Protein AF-A0A8B2NUJ1-F1 (afdb_monomer_lite)

InterPro domains:
  IPR009936 Domain of unknown function DUF1468 [PF07331] (88-244)

Sequence (247 aa):
MDADGYVAHRGAGARRDAGAPPRGQLPCLPRRDRGARRGPVRRAGGRRGDGRAAHRDRPRARAAGQPLHPRPRERRMTRRTNTTDLVAGIVATLIGTGALAGALAMPRFTERGASPFTMPGLTPAIIGAIVTALGLLLMLRAWRGGTADSGAEPTITRWDASSARRMLFTVFVVVLYGVGLFGRLPFVPVTALFIFLFTVGSELLNEERRLSLPALVVRALILALAGAFLVRFVFTDIFLVHLPGAL

Organism: NCBI:txid2184697

Secondary structure (DSSP, 8-state):
-------------------PPPP--PPPPPP--------PPP---------------------S------------------HHHHHHHHHHHHHHHHHHHHHHTSPPGGGGT--GGG-TTHHHHHHHHHHHHHHHHHHHHHHTT----TT---TTS---HHHHHHHHHHHHHHHIIIIIITTTS-HHHHHHHHHHHHHHHHHHT-TT--S-HHHHHHHHHHHHHHHHHHHHHIIIIIS----TT--

pLDDT: mean 71.73, std 19.21, range [37.38, 97.31]

Radius of gyration: 35.55 Å; chains: 1; bounding box: 69×112×82 Å

Foldseek 3Di:
DDDDDDDDDDDDDDDDDDDDDDDDDDDDDDDDDDDDDDDDDDDDDDDDDDDDDDDDDDDDDDDDDPPPPPDPPPVPVPLQQPVVLLVQLVVLLVQLVVLLVVLVPQDDVVVVVDDPLQRPSPVSNVSSVVSNVSSVVSNVCSVVSPPPVVPPDPCPVVPDPLNVVLVVVLVVLVCCLVPVVPPPDFQLVSQLVSQLCNQLVSLVSDPPRPDDPVRSNVVSNVCSNVVSVVVCCCCCVRNVHDGPPPD

Structure (mmCIF, N/CA/C/O backbone):
data_AF-A0A8B2NUJ1-F1
#
_entry.id   AF-A0A8B2NUJ1-F1
#
loop_
_atom_site.group_PDB
_atom_site.id
_atom_site.type_symbol
_atom_site.label_atom_id
_atom_site.label_alt_id
_atom_site.label_comp_id
_atom_site.label_asym_id
_atom_site.label_entity_id
_atom_site.label_seq_id
_atom_site.pdbx_PDB_ins_code
_atom_site.Cartn_x
_atom_site.Cartn_y
_atom_site.Cartn_z
_atom_site.occupancy
_atom_site.B_iso_or_equiv
_atom_site.auth_seq_id
_atom_site.auth_comp_id
_atom_site.auth_asym_id
_atom_site.auth_atom_id
_atom_site.pdbx_PDB_model_num
ATOM 1 N N . MET A 1 1 ? 7.434 -53.970 -46.108 1.00 43.16 1 MET A N 1
ATOM 2 C CA . MET A 1 1 ? 8.737 -54.641 -45.966 1.00 43.16 1 MET A CA 1
ATOM 3 C C . MET A 1 1 ? 9.670 -53.948 -46.927 1.00 43.16 1 MET A C 1
ATOM 5 O O . MET A 1 1 ? 9.425 -54.042 -48.115 1.00 43.16 1 MET A O 1
ATOM 9 N N . ASP A 1 2 ? 10.563 -53.111 -46.413 1.00 43.34 2 ASP A N 1
ATOM 10 C CA . ASP A 1 2 ? 11.996 -53.226 -46.686 1.00 43.34 2 ASP A CA 1
ATOM 11 C C . ASP A 1 2 ? 12.744 -52.277 -45.749 1.00 43.34 2 ASP A C 1
ATOM 13 O O . ASP A 1 2 ? 12.393 -51.107 -45.583 1.00 43.34 2 ASP A O 1
ATOM 17 N N . ALA A 1 3 ? 13.686 -52.883 -45.040 1.00 44.44 3 ALA A N 1
ATOM 18 C CA . ALA A 1 3 ? 14.656 -52.283 -44.149 1.00 44.44 3 ALA A CA 1
ATOM 19 C C . ALA A 1 3 ? 16.005 -52.206 -44.886 1.00 44.44 3 ALA A C 1
ATOM 21 O O . ALA A 1 3 ? 16.142 -52.747 -45.978 1.00 44.44 3 ALA A O 1
ATOM 22 N N . ASP A 1 4 ? 16.983 -51.589 -44.224 1.00 47.47 4 ASP A N 1
ATOM 23 C CA . ASP A 1 4 ? 18.394 -51.460 -44.614 1.00 47.47 4 ASP A CA 1
ATOM 24 C C . ASP A 1 4 ? 18.648 -50.407 -45.705 1.00 47.47 4 ASP A C 1
ATOM 26 O O . ASP A 1 4 ? 18.078 -50.419 -46.784 1.00 47.47 4 ASP A O 1
ATOM 30 N N . GLY A 1 5 ? 19.481 -49.389 -45.524 1.00 41.09 5 GLY A N 1
ATOM 31 C CA . GLY A 1 5 ? 20.589 -49.196 -44.602 1.00 41.09 5 GLY A CA 1
ATOM 32 C C . GLY A 1 5 ? 21.721 -48.588 -45.428 1.00 41.09 5 GLY A C 1
ATOM 33 O O . GLY A 1 5 ? 22.058 -49.143 -46.464 1.00 41.09 5 GLY A O 1
ATOM 34 N N . TYR A 1 6 ? 22.311 -47.461 -45.019 1.00 48.75 6 TYR A N 1
ATOM 35 C CA . TYR A 1 6 ? 23.722 -47.208 -45.321 1.00 48.75 6 TYR A CA 1
ATOM 36 C C . TYR A 1 6 ? 24.332 -46.131 -44.427 1.00 48.75 6 TYR A C 1
ATOM 38 O O . TYR A 1 6 ? 23.732 -45.109 -44.100 1.00 48.75 6 TYR A O 1
ATOM 46 N N . VAL A 1 7 ? 25.553 -46.445 -44.024 1.00 46.19 7 VAL A N 1
ATOM 47 C CA . VAL A 1 7 ? 26.368 -45.857 -42.971 1.00 46.19 7 VAL A CA 1
ATOM 48 C C . VAL A 1 7 ? 27.228 -44.706 -43.504 1.00 46.19 7 VAL A C 1
ATOM 50 O O . VAL A 1 7 ? 27.572 -44.634 -44.680 1.00 46.19 7 VAL A O 1
ATOM 53 N N . ALA A 1 8 ? 27.580 -43.821 -42.573 1.00 49.97 8 ALA A N 1
ATOM 54 C CA . ALA A 1 8 ? 28.509 -42.705 -42.667 1.00 49.97 8 ALA A CA 1
ATOM 55 C C . ALA A 1 8 ? 29.871 -43.020 -43.314 1.00 49.97 8 ALA A C 1
ATOM 57 O O . ALA A 1 8 ? 30.455 -44.064 -43.047 1.00 49.97 8 ALA A O 1
ATOM 58 N N . HIS A 1 9 ? 30.465 -42.027 -43.993 1.00 46.66 9 HIS A N 1
ATOM 59 C CA . HIS A 1 9 ? 31.922 -41.909 -44.104 1.00 46.66 9 HIS A CA 1
ATOM 60 C C . HIS A 1 9 ? 32.420 -40.452 -44.127 1.00 46.66 9 HIS A C 1
ATOM 62 O O . HIS A 1 9 ? 31.835 -39.555 -44.725 1.00 46.66 9 HIS A O 1
ATOM 68 N N . ARG A 1 10 ? 33.541 -40.286 -43.415 1.00 48.16 10 ARG A N 1
ATOM 69 C CA . ARG A 1 10 ? 34.436 -39.131 -43.238 1.00 48.16 10 ARG A CA 1
ATOM 70 C C . ARG A 1 10 ? 34.961 -38.493 -44.533 1.00 48.16 10 ARG A C 1
ATOM 72 O O . ARG A 1 10 ? 35.277 -39.198 -45.482 1.00 48.16 10 ARG A O 1
ATOM 79 N N . GLY A 1 11 ? 35.326 -37.214 -44.412 1.00 38.78 11 GLY A N 1
ATOM 80 C CA . GLY A 1 11 ? 36.448 -36.563 -45.113 1.00 38.78 11 GLY A CA 1
ATOM 81 C C . GLY A 1 11 ? 36.451 -35.059 -44.803 1.00 38.78 11 GLY A C 1
ATOM 82 O O . GLY A 1 11 ? 35.567 -34.351 -45.254 1.00 38.78 11 GLY A O 1
ATOM 83 N N . ALA A 1 12 ? 37.212 -34.553 -43.826 1.00 43.97 12 ALA A N 1
ATOM 84 C CA . ALA A 1 12 ? 38.627 -34.166 -43.918 1.00 43.97 12 ALA A CA 1
ATOM 85 C C . ALA A 1 12 ? 38.918 -33.159 -45.053 1.00 43.97 12 ALA A C 1
ATOM 87 O O . ALA A 1 12 ? 38.989 -33.531 -46.217 1.00 43.97 12 ALA A O 1
ATOM 88 N N . GLY A 1 13 ? 39.147 -31.893 -44.688 1.00 40.38 13 GLY A N 1
ATOM 89 C CA . GLY A 1 13 ? 39.579 -30.840 -45.610 1.00 40.38 13 GLY A CA 1
ATOM 90 C C . GLY A 1 13 ? 39.949 -29.554 -44.874 1.00 40.38 13 GLY A C 1
ATOM 91 O O . GLY A 1 13 ? 39.104 -28.710 -44.608 1.00 40.38 13 GLY A O 1
ATOM 92 N N . ALA A 1 14 ? 41.224 -29.440 -44.513 1.00 46.97 14 ALA A N 1
ATOM 93 C CA . ALA A 1 14 ? 41.844 -28.277 -43.895 1.00 46.97 14 ALA A CA 1
ATOM 94 C C . ALA A 1 14 ? 42.020 -27.104 -44.880 1.00 46.97 14 ALA A C 1
ATOM 96 O O . ALA A 1 14 ? 42.368 -27.337 -46.034 1.00 46.97 14 ALA A O 1
ATOM 97 N N . ARG A 1 15 ? 41.883 -25.864 -44.385 1.00 50.12 15 ARG A N 1
ATOM 98 C CA . ARG A 1 15 ? 42.540 -24.608 -44.832 1.00 50.12 15 ARG A CA 1
ATOM 99 C C . ARG A 1 15 ? 42.225 -23.543 -43.766 1.00 50.12 15 ARG A C 1
ATOM 101 O O . ARG A 1 15 ? 41.063 -23.278 -43.500 1.00 50.12 15 ARG A O 1
ATOM 108 N N . ARG A 1 16 ? 43.175 -23.181 -42.890 1.00 50.66 16 ARG A N 1
ATOM 109 C CA . ARG A 1 16 ? 44.017 -21.967 -42.987 1.00 50.66 16 ARG A CA 1
ATOM 110 C C . ARG A 1 16 ? 43.289 -20.811 -43.679 1.00 50.66 16 ARG A C 1
ATOM 112 O O . ARG A 1 16 ? 43.069 -20.902 -44.874 1.00 50.66 16 ARG A O 1
ATOM 119 N N . ASP A 1 17 ? 42.947 -19.772 -42.916 1.00 47.22 17 ASP A N 1
ATOM 120 C CA . ASP A 1 17 ? 43.513 -18.437 -43.126 1.00 47.22 17 ASP A CA 1
ATOM 121 C C . ASP A 1 17 ? 43.262 -17.527 -41.917 1.00 47.22 17 ASP A C 1
ATOM 123 O O . ASP A 1 17 ? 42.171 -17.438 -41.357 1.00 47.22 17 ASP A O 1
ATOM 127 N N . ALA A 1 18 ? 44.347 -16.885 -41.495 1.00 44.84 18 ALA A N 1
ATOM 128 C CA . ALA A 1 18 ? 44.364 -15.792 -40.548 1.00 44.84 18 ALA A CA 1
ATOM 129 C C . ALA A 1 18 ? 43.888 -14.514 -41.254 1.00 44.84 18 ALA A C 1
ATOM 131 O O . ALA A 1 18 ? 44.380 -14.177 -42.328 1.00 44.84 18 ALA A O 1
ATOM 132 N N . GLY A 1 19 ? 42.975 -13.773 -40.629 1.00 37.38 19 GLY A N 1
ATOM 133 C CA . GLY A 1 19 ? 42.529 -12.464 -41.100 1.00 37.38 19 GLY A CA 1
ATOM 134 C C . GLY A 1 19 ? 41.939 -11.668 -39.941 1.00 37.38 19 GLY A C 1
ATOM 135 O O . GLY A 1 19 ? 40.944 -12.065 -39.350 1.00 37.38 19 GLY A O 1
ATOM 136 N N . ALA A 1 20 ? 42.617 -10.583 -39.579 1.00 50.31 20 ALA A N 1
ATOM 137 C CA . ALA A 1 20 ? 42.357 -9.725 -38.429 1.00 50.31 20 ALA A CA 1
ATOM 138 C C . ALA A 1 20 ? 40.929 -9.127 -38.367 1.00 50.31 20 ALA A C 1
ATOM 140 O O . ALA A 1 20 ? 40.318 -8.886 -39.409 1.00 50.31 20 ALA A O 1
ATOM 141 N N . PRO A 1 21 ? 40.417 -8.788 -37.164 1.00 64.94 21 PRO A N 1
ATOM 142 C CA . PRO A 1 21 ? 39.162 -8.056 -37.023 1.00 64.94 21 PRO A CA 1
ATOM 143 C C . PRO A 1 21 ? 39.316 -6.567 -37.405 1.00 64.94 21 PRO A C 1
ATOM 145 O O . PRO A 1 21 ? 40.339 -5.944 -37.094 1.00 64.94 21 PRO A O 1
ATOM 148 N N . PRO A 1 22 ? 38.305 -5.965 -38.058 1.00 57.75 22 PRO A N 1
ATOM 149 C CA . PRO A 1 22 ? 38.361 -4.587 -38.527 1.00 57.75 22 PRO A CA 1
ATOM 150 C C . PRO A 1 22 ? 38.342 -3.572 -37.376 1.00 57.75 22 PRO A C 1
ATOM 152 O O . PRO A 1 22 ? 37.517 -3.615 -36.465 1.00 57.75 22 PRO A O 1
ATOM 155 N N . ARG A 1 23 ? 39.265 -2.610 -37.474 1.00 52.34 23 ARG A N 1
ATOM 156 C CA . ARG A 1 23 ? 39.281 -1.351 -36.725 1.00 52.34 23 ARG A CA 1
ATOM 157 C C . ARG A 1 23 ? 38.053 -0.516 -37.092 1.00 52.34 23 ARG A C 1
ATOM 159 O O . ARG A 1 23 ? 37.853 -0.229 -38.267 1.00 52.34 23 ARG A O 1
ATOM 166 N N . GLY A 1 24 ? 37.340 -0.002 -36.091 1.00 43.84 24 GLY A N 1
ATOM 167 C CA . GLY A 1 24 ? 36.531 1.203 -36.266 1.00 43.84 24 GLY A CA 1
ATOM 168 C C . GLY A 1 24 ? 35.252 1.259 -35.439 1.00 43.84 24 GLY A C 1
ATOM 169 O O . GLY A 1 24 ? 34.295 0.570 -35.746 1.00 43.84 24 GLY A O 1
ATOM 170 N N . GLN A 1 25 ? 35.236 2.214 -34.503 1.00 49.72 25 GLN A N 1
ATOM 171 C CA . GLN A 1 25 ? 34.058 2.896 -33.942 1.00 49.72 25 GLN A CA 1
ATOM 172 C C . GLN A 1 25 ? 33.390 2.259 -32.709 1.00 49.72 25 GLN A C 1
ATOM 174 O O . GLN A 1 25 ? 32.325 1.656 -32.769 1.00 49.72 25 GLN A O 1
ATOM 179 N N . LEU A 1 26 ? 33.991 2.535 -31.544 1.00 53.53 26 LEU A N 1
ATOM 180 C CA . LEU A 1 26 ? 33.261 2.688 -30.282 1.00 53.53 26 LEU A CA 1
ATOM 181 C C . LEU A 1 26 ? 32.531 4.047 -30.269 1.00 53.53 26 LEU A C 1
ATOM 183 O O . LEU A 1 26 ? 33.188 5.069 -30.486 1.00 53.53 26 LEU A O 1
ATOM 187 N N . PRO A 1 27 ? 31.233 4.115 -29.931 1.00 57.56 27 PRO A N 1
ATOM 188 C CA . PRO A 1 27 ? 30.595 5.369 -29.554 1.00 57.56 27 PRO A CA 1
ATOM 189 C C . PRO A 1 27 ? 31.023 5.786 -28.143 1.00 57.56 27 PRO A C 1
ATOM 191 O O . PRO A 1 27 ? 30.772 5.103 -27.150 1.00 57.56 27 PRO A O 1
ATOM 194 N N . CYS A 1 28 ? 31.693 6.931 -28.082 1.00 49.41 28 CYS A N 1
ATOM 195 C CA . CYS A 1 28 ? 32.167 7.595 -26.879 1.00 49.41 28 CYS A CA 1
ATOM 196 C C . CYS A 1 28 ? 31.020 7.982 -25.927 1.00 49.41 28 CYS A C 1
ATOM 198 O O . CYS A 1 28 ? 30.070 8.664 -26.307 1.00 49.41 28 CYS A O 1
ATOM 200 N N . LEU A 1 29 ? 31.178 7.607 -24.658 1.00 57.59 29 LEU A N 1
ATOM 201 C CA . LEU A 1 29 ? 30.428 8.109 -23.505 1.00 57.59 29 LEU A CA 1
ATOM 202 C C . LEU A 1 29 ? 30.679 9.617 -23.295 1.00 57.59 29 LEU A C 1
ATOM 204 O O . LEU A 1 29 ? 31.843 10.032 -23.300 1.00 57.59 29 LEU A O 1
ATOM 208 N N . PRO A 1 30 ? 29.657 10.448 -23.016 1.00 59.22 30 PRO A N 1
ATOM 209 C CA . PRO A 1 30 ? 29.890 11.813 -22.570 1.00 59.22 30 PRO A CA 1
ATOM 210 C C . PRO A 1 30 ? 30.324 11.842 -21.098 1.00 59.22 30 PRO A C 1
ATOM 212 O O . PRO A 1 30 ? 29.640 11.388 -20.178 1.00 59.22 30 PRO A O 1
ATOM 215 N N . ARG A 1 31 ? 31.524 12.392 -20.930 1.00 54.41 31 ARG A N 1
ATOM 216 C CA . ARG A 1 31 ? 32.284 12.612 -19.704 1.00 54.41 31 ARG A CA 1
ATOM 217 C C . ARG A 1 31 ? 31.636 13.713 -18.858 1.00 54.41 31 ARG A C 1
ATOM 219 O O . ARG A 1 31 ? 31.238 14.762 -19.352 1.00 54.41 31 ARG A O 1
ATOM 226 N N . ARG A 1 32 ? 31.539 13.439 -17.561 1.00 46.56 32 ARG A N 1
ATOM 227 C CA . ARG A 1 32 ? 30.990 14.289 -16.503 1.00 46.56 32 ARG A CA 1
ATOM 228 C C . ARG A 1 32 ? 32.070 15.260 -16.018 1.00 46.56 32 ARG A C 1
ATOM 230 O O . ARG A 1 32 ? 32.930 14.828 -15.258 1.00 46.56 32 ARG A O 1
ATOM 237 N N . ASP A 1 33 ? 31.990 16.540 -16.379 1.00 52.06 33 ASP A N 1
ATOM 238 C CA . ASP A 1 33 ? 32.854 17.575 -15.794 1.00 52.06 33 ASP A CA 1
ATOM 239 C C . ASP A 1 33 ? 32.109 18.397 -14.736 1.00 52.06 33 ASP A C 1
ATOM 241 O O . ASP A 1 33 ? 31.195 19.179 -14.998 1.00 52.06 33 ASP A O 1
ATOM 245 N N . ARG A 1 34 ? 32.529 18.167 -13.490 1.00 47.88 34 ARG A N 1
ATOM 246 C CA . ARG A 1 34 ? 32.357 19.068 -12.354 1.00 47.88 34 ARG A CA 1
ATOM 247 C C . ARG A 1 34 ? 33.460 20.122 -12.421 1.00 47.88 34 ARG A C 1
ATOM 249 O O . ARG A 1 34 ? 34.624 19.756 -12.520 1.00 47.88 34 ARG A O 1
ATOM 256 N N . GLY A 1 35 ? 33.112 21.377 -12.154 1.00 38.12 35 GLY A N 1
ATOM 257 C CA . GLY A 1 35 ? 34.025 22.270 -11.441 1.00 38.12 35 GLY A CA 1
ATOM 258 C C . GLY A 1 35 ? 34.169 23.679 -12.003 1.00 38.12 35 GLY A C 1
ATOM 259 O O . GLY A 1 35 ? 34.841 23.891 -12.997 1.00 38.12 35 GLY A O 1
ATOM 260 N N . ALA A 1 36 ? 33.653 24.625 -11.215 1.00 42.12 36 ALA A N 1
ATOM 261 C CA . ALA A 1 36 ? 34.307 25.882 -10.856 1.00 42.12 36 ALA A CA 1
ATOM 262 C C . ALA A 1 36 ? 34.632 26.911 -11.957 1.00 42.12 36 ALA A C 1
ATOM 264 O O . ALA A 1 36 ? 35.538 26.725 -12.759 1.00 42.12 36 ALA A O 1
ATOM 265 N N . ARG A 1 37 ? 34.033 28.104 -11.818 1.00 46.31 37 ARG A N 1
ATOM 266 C CA . ARG A 1 37 ? 34.707 29.420 -11.640 1.00 46.31 37 ARG A CA 1
ATOM 267 C C . ARG A 1 37 ? 33.633 30.517 -11.697 1.00 46.31 37 ARG A C 1
ATOM 269 O O . ARG A 1 37 ? 32.839 30.556 -12.622 1.00 46.31 37 ARG A O 1
ATOM 276 N N . ARG A 1 38 ? 33.377 31.206 -10.578 1.00 46.31 38 ARG A N 1
ATOM 277 C CA . ARG A 1 38 ? 33.965 32.506 -10.171 1.00 46.31 38 ARG A CA 1
ATOM 278 C C . ARG A 1 38 ? 33.705 33.610 -11.208 1.00 46.31 38 ARG A C 1
ATOM 280 O O . ARG A 1 38 ? 34.162 33.514 -12.337 1.00 46.31 38 ARG A O 1
ATOM 287 N N . GLY A 1 39 ? 32.924 34.606 -10.779 1.00 41.50 39 GLY A N 1
ATOM 288 C CA . GLY A 1 39 ? 32.269 35.611 -11.617 1.00 41.50 39 GLY A CA 1
ATOM 289 C C . GLY A 1 39 ? 33.157 36.739 -12.149 1.00 41.50 39 GLY A C 1
ATOM 290 O O . GLY A 1 39 ? 34.372 36.712 -11.962 1.00 41.50 39 GLY A O 1
ATOM 291 N N . PRO A 1 40 ? 32.559 37.746 -12.811 1.00 52.72 40 PRO A N 1
ATOM 292 C CA . PRO A 1 40 ? 33.314 38.839 -13.396 1.00 52.72 40 PRO A CA 1
ATOM 293 C C . PRO A 1 40 ? 33.347 40.074 -12.488 1.00 52.72 40 PRO A C 1
ATOM 295 O O . PRO A 1 40 ? 32.328 40.681 -12.158 1.00 52.72 40 PRO A O 1
ATOM 298 N N . VAL A 1 41 ? 34.575 40.454 -12.137 1.00 51.25 41 VAL A N 1
ATOM 299 C CA . VAL A 1 41 ? 34.955 41.762 -11.605 1.00 51.25 41 VAL A CA 1
ATOM 300 C C . VAL A 1 41 ? 34.832 42.796 -12.722 1.00 51.25 41 VAL A C 1
ATOM 302 O O . VAL A 1 41 ? 35.391 42.646 -13.806 1.00 51.25 41 VAL A O 1
ATOM 305 N N . ARG A 1 42 ? 34.099 43.865 -12.429 1.00 48.28 42 ARG A N 1
ATOM 306 C CA . ARG A 1 42 ? 33.915 45.046 -13.269 1.00 48.28 42 ARG A CA 1
ATOM 307 C C . ARG A 1 42 ? 35.044 46.029 -12.944 1.00 48.28 42 ARG A C 1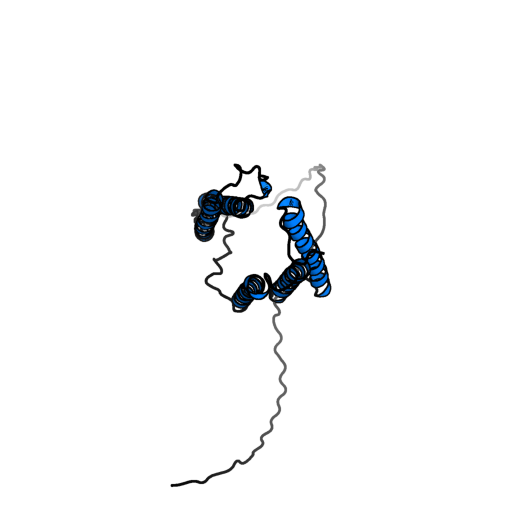
ATOM 309 O O . ARG A 1 42 ? 35.119 46.500 -11.811 1.00 48.28 42 ARG A O 1
ATOM 316 N N . ARG A 1 43 ? 35.909 46.371 -13.904 1.00 47.78 43 ARG A N 1
ATOM 317 C CA . ARG A 1 43 ? 36.759 47.567 -13.796 1.00 47.78 43 ARG A CA 1
ATOM 318 C C . ARG A 1 43 ? 37.016 48.217 -15.149 1.00 47.78 43 ARG A C 1
ATOM 320 O O . ARG A 1 43 ? 37.178 47.556 -16.166 1.00 47.78 43 ARG A O 1
ATOM 327 N N . ALA A 1 44 ? 36.963 49.539 -15.082 1.00 43.69 44 ALA A N 1
ATOM 328 C CA . ALA A 1 44 ? 37.016 50.518 -16.146 1.00 43.69 44 ALA A CA 1
ATOM 329 C C . ALA A 1 44 ? 38.423 50.714 -16.725 1.00 43.69 44 ALA A C 1
ATOM 331 O O . ALA A 1 44 ? 39.414 50.331 -16.109 1.00 43.69 44 ALA A O 1
ATOM 332 N N . GLY A 1 45 ? 38.492 51.432 -17.847 1.00 40.62 45 GLY A N 1
ATOM 333 C CA . GLY A 1 45 ? 39.714 52.105 -18.282 1.00 40.62 45 GLY A CA 1
ATOM 334 C C . GLY A 1 45 ? 39.784 52.257 -19.792 1.00 40.62 45 GLY A C 1
ATOM 335 O O . GLY A 1 45 ? 40.166 51.327 -20.489 1.00 40.62 45 GLY A O 1
ATOM 336 N N . GLY A 1 46 ? 39.402 53.431 -20.294 1.00 39.25 46 GLY A N 1
ATOM 337 C CA . GLY A 1 46 ? 39.597 53.798 -21.692 1.00 39.25 46 GLY A CA 1
ATOM 338 C C . GLY A 1 46 ? 41.039 54.189 -22.008 1.00 39.25 46 GLY A C 1
ATOM 339 O O . GLY A 1 46 ? 41.803 54.540 -21.112 1.00 39.25 46 GLY A O 1
ATOM 340 N N . ARG A 1 47 ? 41.374 54.225 -23.301 1.00 46.22 47 ARG A N 1
ATOM 341 C CA . ARG A 1 47 ? 42.262 55.242 -23.881 1.00 46.22 47 ARG A CA 1
ATOM 342 C C . ARG A 1 47 ? 42.216 55.232 -25.408 1.00 46.22 47 ARG A C 1
ATOM 344 O O . ARG A 1 47 ? 42.053 54.199 -26.042 1.00 46.22 47 ARG A O 1
ATOM 351 N N . ARG A 1 48 ? 42.328 56.455 -25.922 1.00 48.62 48 ARG A N 1
ATOM 352 C CA . ARG A 1 48 ? 42.380 56.912 -27.313 1.00 48.62 48 ARG A CA 1
ATOM 353 C C . ARG A 1 48 ? 43.628 56.401 -28.040 1.00 48.62 48 ARG A C 1
ATOM 355 O O . ARG A 1 48 ? 44.658 56.213 -27.399 1.00 48.62 48 ARG A O 1
ATOM 362 N N . GLY A 1 49 ? 43.557 56.328 -29.367 1.00 40.72 49 GLY A N 1
ATOM 363 C CA . GLY A 1 49 ? 44.728 56.229 -30.237 1.00 40.72 49 GLY A CA 1
ATOM 364 C C . GLY A 1 49 ? 44.347 56.232 -31.715 1.00 40.72 49 GLY A C 1
ATOM 365 O O . GLY A 1 49 ? 43.634 55.344 -32.162 1.00 40.72 49 GLY A O 1
ATOM 366 N N . ASP A 1 50 ? 44.805 57.267 -32.413 1.00 42.88 50 ASP A N 1
ATOM 367 C CA . ASP A 1 50 ? 44.634 57.596 -33.829 1.00 42.88 50 ASP A CA 1
ATOM 368 C C . ASP A 1 50 ? 45.029 56.497 -34.827 1.00 42.88 50 ASP A C 1
ATOM 370 O O . ASP A 1 50 ? 45.910 55.680 -34.568 1.00 42.88 50 ASP A O 1
ATOM 374 N N . GLY A 1 51 ? 44.468 56.562 -36.039 1.00 41.88 51 GLY A N 1
ATOM 375 C CA . GLY A 1 51 ? 44.958 55.768 -37.165 1.00 41.88 51 GLY A CA 1
ATOM 376 C C . GLY A 1 51 ? 44.205 56.017 -38.465 1.00 41.88 51 GLY A C 1
ATOM 377 O O . GLY A 1 51 ? 43.073 55.588 -38.637 1.00 41.88 51 GLY A O 1
ATOM 378 N N . ARG A 1 52 ? 44.856 56.734 -39.375 1.00 42.41 52 ARG A N 1
ATOM 379 C CA . ARG A 1 52 ? 44.380 57.217 -40.674 1.00 42.41 52 ARG A CA 1
ATOM 380 C C . ARG A 1 52 ? 44.023 56.108 -41.680 1.00 42.41 52 ARG A C 1
ATOM 382 O O . ARG A 1 52 ? 44.686 55.084 -41.739 1.00 42.41 52 ARG A O 1
ATOM 389 N N . ALA A 1 53 ? 43.046 56.450 -42.526 1.00 40.75 53 ALA A N 1
ATOM 390 C CA . ALA A 1 53 ? 42.955 56.239 -43.978 1.00 40.75 53 ALA A CA 1
ATOM 391 C C . ALA A 1 53 ? 43.330 54.873 -44.591 1.00 40.75 53 ALA A C 1
ATOM 393 O O . ALA A 1 53 ? 44.497 54.511 -44.622 1.00 40.75 53 ALA A O 1
ATOM 394 N N . ALA A 1 54 ? 42.362 54.236 -45.266 1.00 47.03 54 ALA A N 1
ATOM 395 C CA . ALA A 1 54 ? 42.511 53.768 -46.656 1.00 47.03 54 ALA A CA 1
ATOM 396 C C . ALA A 1 54 ? 41.215 53.110 -47.176 1.00 47.03 54 ALA A C 1
ATOM 398 O O . ALA A 1 54 ? 40.851 52.002 -46.799 1.00 47.03 54 ALA A O 1
ATOM 399 N N . HIS A 1 55 ? 40.522 53.837 -48.052 1.00 43.00 55 HIS A N 1
ATOM 400 C CA . HIS A 1 55 ? 40.110 53.395 -49.388 1.00 43.00 55 HIS A CA 1
ATOM 401 C C . HIS A 1 55 ? 39.918 51.878 -49.615 1.00 43.00 55 HIS A C 1
ATOM 403 O O . HIS A 1 55 ? 40.894 51.153 -49.798 1.00 43.00 55 HIS A O 1
ATOM 409 N N . ARG A 1 56 ? 38.664 51.426 -49.775 1.00 50.38 56 ARG A N 1
ATOM 410 C CA . ARG A 1 56 ? 38.270 50.597 -50.933 1.00 50.38 56 ARG A CA 1
ATOM 411 C C . ARG A 1 56 ? 36.763 50.396 -51.046 1.00 50.38 56 ARG A C 1
ATOM 413 O O . ARG A 1 56 ? 36.073 50.000 -50.108 1.00 50.38 56 ARG A O 1
ATOM 420 N N . ASP A 1 57 ? 36.321 50.674 -52.260 1.00 42.75 57 ASP A N 1
ATOM 421 C CA . ASP A 1 57 ? 34.985 50.585 -52.810 1.00 42.75 57 ASP A CA 1
ATOM 422 C C . ASP A 1 57 ? 34.334 49.217 -52.598 1.00 42.75 57 ASP A C 1
ATOM 424 O O . ASP A 1 57 ? 34.921 48.168 -52.871 1.00 42.75 57 ASP A O 1
ATOM 428 N N . ARG A 1 58 ? 33.073 49.229 -52.158 1.00 49.09 58 ARG A N 1
ATOM 429 C CA . ARG A 1 58 ? 32.176 48.073 -52.236 1.00 49.09 58 ARG A CA 1
ATOM 430 C C . ARG A 1 58 ? 31.059 48.395 -53.226 1.00 49.09 58 ARG A C 1
ATOM 432 O O . ARG A 1 58 ? 30.207 49.226 -52.901 1.00 49.09 58 ARG A O 1
ATOM 439 N N . PRO A 1 59 ? 31.009 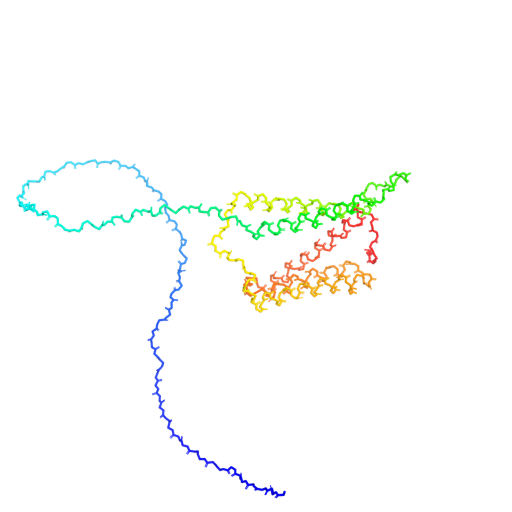47.753 -54.404 1.00 51.25 59 PRO A N 1
ATOM 440 C CA . PRO A 1 59 ? 29.854 47.875 -55.270 1.00 51.25 59 PRO A CA 1
ATOM 441 C C . PRO A 1 59 ? 28.657 47.158 -54.636 1.00 51.25 59 PRO A C 1
ATOM 443 O O . PRO A 1 59 ? 28.729 46.007 -54.204 1.00 51.25 59 PRO A O 1
ATOM 446 N N . ARG A 1 60 ? 27.535 47.879 -54.584 1.00 52.25 60 ARG A N 1
ATOM 447 C CA . ARG A 1 60 ? 26.202 47.334 -54.335 1.00 52.25 60 ARG A CA 1
ATOM 448 C C . ARG A 1 60 ? 25.836 46.399 -55.488 1.00 52.25 60 ARG A C 1
ATOM 450 O O . ARG A 1 60 ? 25.605 46.872 -56.595 1.00 52.25 60 ARG A O 1
ATOM 457 N N . ALA A 1 61 ? 25.684 45.111 -55.203 1.00 48.81 61 ALA A N 1
ATOM 458 C CA . ALA A 1 61 ? 24.905 44.200 -56.032 1.00 48.81 61 ALA A CA 1
ATOM 459 C C . ALA A 1 61 ? 23.794 43.586 -55.173 1.00 48.81 61 ALA A C 1
ATOM 461 O O . ALA A 1 61 ? 24.031 42.957 -54.143 1.00 48.81 61 ALA A O 1
ATOM 462 N N . ARG A 1 62 ? 22.564 43.883 -55.590 1.00 50.56 62 ARG A N 1
ATOM 463 C CA . ARG A 1 62 ? 21.297 43.384 -55.064 1.00 50.56 62 ARG A CA 1
ATOM 464 C C . ARG A 1 62 ? 21.163 41.873 -55.289 1.00 50.56 62 ARG A C 1
ATOM 466 O O . ARG A 1 62 ? 21.523 41.378 -56.344 1.00 50.56 62 ARG A O 1
ATOM 473 N N . ALA A 1 63 ? 20.467 41.252 -54.337 1.00 51.75 63 ALA A N 1
ATOM 474 C CA . ALA A 1 63 ? 19.493 40.175 -54.522 1.00 51.75 63 ALA A CA 1
ATOM 475 C C . ALA A 1 63 ? 19.978 38.832 -55.096 1.00 51.75 63 ALA A C 1
ATOM 477 O O . ALA A 1 63 ? 19.961 38.621 -56.299 1.00 51.75 63 ALA A O 1
ATOM 478 N N . ALA A 1 64 ? 20.213 37.870 -54.200 1.00 54.47 64 ALA A N 1
ATOM 479 C CA . ALA A 1 64 ? 19.643 36.522 -54.291 1.00 54.47 64 ALA A CA 1
ATOM 480 C C . ALA A 1 64 ? 19.913 35.770 -52.978 1.00 54.47 64 ALA A C 1
ATOM 482 O O . ALA A 1 64 ? 21.059 35.625 -52.570 1.00 54.47 64 ALA A O 1
ATOM 483 N N . GLY A 1 65 ? 18.851 35.295 -52.320 1.00 52.06 65 GLY A N 1
ATOM 484 C CA . GLY A 1 65 ? 18.959 34.332 -51.223 1.00 52.06 65 GLY A CA 1
ATOM 485 C C . GLY A 1 65 ? 19.077 34.930 -49.822 1.00 52.06 65 GLY A C 1
ATOM 486 O O . GLY A 1 65 ? 20.041 34.662 -49.116 1.00 52.06 65 GLY A O 1
ATOM 487 N N . GLN A 1 66 ? 18.065 35.673 -49.364 1.00 53.97 66 GLN A N 1
ATOM 488 C CA . GLN A 1 66 ? 17.757 35.626 -47.932 1.00 53.97 66 GLN A CA 1
ATOM 489 C C . GLN A 1 66 ? 17.248 34.206 -47.643 1.00 53.97 66 GLN A C 1
ATOM 491 O O . GLN A 1 66 ? 16.194 33.848 -48.177 1.00 53.97 66 GLN A O 1
ATOM 496 N N . PRO A 1 67 ? 17.942 33.373 -46.844 1.00 54.16 67 PRO A N 1
ATOM 497 C CA . PRO A 1 67 ? 17.311 32.177 -46.321 1.00 54.16 67 PRO A CA 1
ATOM 498 C C . PRO A 1 67 ? 16.131 32.659 -45.483 1.00 54.16 67 PRO A C 1
ATOM 500 O O . PRO A 1 67 ? 16.296 33.431 -44.537 1.00 54.16 67 PRO A O 1
ATOM 503 N N . LEU A 1 68 ? 14.930 32.268 -45.900 1.00 58.88 68 LEU A N 1
ATOM 504 C CA . LEU A 1 68 ? 13.700 32.501 -45.166 1.00 58.88 68 LEU A CA 1
ATOM 505 C C . LEU A 1 68 ? 13.951 32.014 -43.733 1.00 58.88 68 LEU A C 1
ATOM 507 O O . LEU A 1 68 ? 14.072 30.810 -43.513 1.00 58.88 68 LEU A O 1
ATOM 511 N N . HIS A 1 69 ? 14.112 32.934 -42.777 1.00 58.59 69 HIS A N 1
ATOM 512 C CA . HIS A 1 69 ? 14.211 32.579 -41.365 1.00 58.59 69 HIS A CA 1
ATOM 513 C C . HIS A 1 69 ? 13.003 31.683 -41.071 1.00 58.59 69 HIS A C 1
ATOM 515 O O . HIS A 1 69 ? 11.872 32.154 -41.246 1.00 58.59 69 HIS A O 1
ATOM 521 N N . PRO A 1 70 ? 13.185 30.406 -40.683 1.00 62.44 70 PRO A N 1
ATOM 522 C CA . PRO A 1 70 ? 12.050 29.590 -40.313 1.00 62.44 70 PRO A CA 1
ATOM 523 C C . PRO A 1 70 ? 11.439 30.274 -39.098 1.00 62.44 70 PRO A C 1
ATOM 525 O O . PRO A 1 70 ? 12.048 30.306 -38.026 1.00 62.44 70 PRO A O 1
ATOM 528 N N . ARG A 1 71 ? 10.263 30.895 -39.280 1.00 60.94 71 ARG A N 1
ATOM 529 C CA . ARG A 1 71 ? 9.468 31.379 -38.153 1.00 60.94 71 ARG A CA 1
ATOM 530 C C . ARG A 1 71 ? 9.393 30.211 -37.174 1.00 60.94 71 ARG A C 1
ATOM 532 O O . ARG A 1 71 ? 9.092 29.103 -37.635 1.00 60.94 71 ARG A O 1
ATOM 539 N N . PRO A 1 72 ? 9.708 30.402 -35.881 1.00 57.12 72 PRO A N 1
ATOM 540 C CA . PRO A 1 72 ? 9.536 29.336 -34.916 1.00 57.12 72 PRO A CA 1
ATOM 541 C C . PRO A 1 72 ? 8.083 28.908 -35.054 1.00 57.12 72 PRO A C 1
ATOM 543 O O . PRO A 1 72 ? 7.183 29.716 -34.832 1.00 57.12 72 PRO A O 1
ATOM 546 N N . ARG A 1 73 ? 7.868 27.685 -35.561 1.00 59.84 73 ARG A N 1
ATOM 547 C CA . ARG A 1 73 ? 6.540 27.090 -35.638 1.00 59.84 73 ARG A CA 1
ATOM 548 C C . ARG A 1 73 ? 5.986 27.256 -34.244 1.00 59.84 73 ARG A C 1
ATOM 550 O O . ARG A 1 73 ? 6.545 26.686 -33.308 1.00 59.84 73 ARG A O 1
ATOM 557 N N . GLU A 1 74 ? 4.974 28.101 -34.125 1.00 57.47 74 GLU A N 1
ATOM 558 C CA . GLU A 1 74 ? 4.206 28.283 -32.916 1.00 57.47 74 GLU A CA 1
ATOM 559 C C . GLU A 1 74 ? 3.731 26.878 -32.565 1.00 57.47 74 GLU A C 1
ATOM 561 O O . GLU A 1 74 ? 2.843 26.316 -33.211 1.00 57.47 74 GLU A O 1
ATOM 566 N N . ARG A 1 75 ? 4.468 26.225 -31.656 1.00 58.09 75 ARG A N 1
ATOM 567 C CA . ARG A 1 75 ? 4.132 24.911 -31.130 1.00 58.09 75 ARG A CA 1
ATOM 568 C C . ARG A 1 75 ? 2.860 25.195 -30.368 1.00 58.09 75 ARG A C 1
ATOM 570 O O . ARG A 1 75 ? 2.910 25.564 -29.201 1.00 58.09 75 ARG A O 1
ATOM 577 N N . ARG A 1 76 ? 1.727 25.108 -31.064 1.00 54.53 76 ARG A N 1
ATOM 578 C CA . ARG A 1 76 ? 0.405 25.082 -30.466 1.00 54.53 76 ARG A CA 1
ATOM 579 C C . ARG A 1 76 ? 0.497 23.945 -29.463 1.00 54.53 76 ARG A C 1
ATOM 581 O O . ARG A 1 76 ? 0.536 22.779 -29.846 1.00 54.53 76 ARG A O 1
ATOM 588 N N . MET A 1 77 ? 0.705 24.312 -28.202 1.00 55.25 77 MET A N 1
ATOM 589 C CA . MET A 1 77 ? 0.869 23.400 -27.088 1.00 55.25 77 MET A CA 1
ATOM 590 C C . MET A 1 77 ? -0.511 22.792 -26.899 1.00 55.25 77 MET A C 1
ATOM 592 O O . MET A 1 77 ? -1.336 23.296 -26.144 1.00 55.25 77 MET A O 1
ATOM 596 N N . THR A 1 78 ? -0.828 21.785 -27.712 1.00 54.06 78 THR A N 1
ATOM 597 C CA . THR A 1 78 ? -2.053 21.018 -27.581 1.00 54.06 78 THR A CA 1
ATOM 598 C C . THR A 1 78 ? -1.954 20.376 -26.217 1.00 54.06 78 THR A C 1
ATOM 600 O O . THR A 1 78 ? -1.165 19.452 -26.018 1.00 54.06 78 THR A O 1
ATOM 603 N N . ARG A 1 79 ? -2.681 20.949 -25.259 1.00 57.97 79 ARG A N 1
ATOM 604 C CA . ARG A 1 79 ? -2.820 20.460 -23.896 1.00 57.97 79 ARG A CA 1
ATOM 605 C C . ARG A 1 79 ? -3.466 19.084 -23.973 1.00 57.97 79 ARG A C 1
ATOM 607 O O . ARG A 1 79 ? -4.684 18.954 -23.902 1.00 57.97 79 ARG A O 1
ATOM 614 N N . ARG A 1 80 ? -2.650 18.064 -24.221 1.00 60.91 80 ARG A N 1
ATOM 615 C CA . ARG A 1 80 ? -3.091 16.679 -24.240 1.00 60.91 80 ARG A CA 1
ATOM 616 C C . ARG A 1 80 ? -3.366 16.322 -22.790 1.00 60.91 80 ARG A C 1
ATOM 618 O O . ARG A 1 80 ? -2.468 16.375 -21.955 1.00 60.91 80 ARG A O 1
ATOM 625 N N . THR A 1 81 ? -4.624 16.054 -22.476 1.00 64.62 81 THR A N 1
ATOM 626 C CA . THR A 1 81 ? -4.999 15.522 -21.171 1.00 64.62 81 THR A CA 1
ATOM 627 C C . THR A 1 81 ? -4.273 14.193 -20.975 1.00 64.62 81 THR A C 1
ATOM 629 O O . THR A 1 81 ? -4.219 13.368 -21.889 1.00 64.62 81 THR A O 1
ATOM 632 N N . ASN A 1 82 ? -3.659 13.998 -19.807 1.00 78.81 82 ASN A N 1
ATOM 633 C CA . ASN A 1 82 ? -3.027 12.725 -19.478 1.00 78.81 82 ASN A CA 1
ATOM 634 C C . ASN A 1 82 ? -4.135 11.701 -19.192 1.00 78.81 82 ASN A C 1
ATOM 636 O O . ASN A 1 82 ? -4.657 11.627 -18.080 1.00 78.81 82 ASN A O 1
ATOM 640 N N . THR A 1 83 ? -4.539 10.956 -20.222 1.00 79.12 83 THR A N 1
ATOM 641 C CA . THR A 1 83 ? -5.613 9.957 -20.137 1.00 79.12 83 THR A CA 1
ATOM 642 C C . THR A 1 83 ? -5.279 8.841 -19.152 1.00 79.12 83 THR A C 1
ATOM 644 O O . THR A 1 83 ? -6.184 8.321 -18.511 1.00 79.12 83 THR A O 1
ATOM 647 N N . THR A 1 84 ? -3.997 8.505 -18.981 1.00 84.00 84 THR A N 1
ATOM 648 C CA . THR A 1 84 ? -3.542 7.472 -18.041 1.00 84.00 84 THR A CA 1
ATOM 649 C C . THR A 1 84 ? -3.762 7.906 -16.595 1.00 84.00 84 THR A C 1
ATOM 651 O O . THR A 1 84 ? -4.371 7.163 -15.829 1.00 84.00 84 THR A O 1
ATOM 654 N N . ASP A 1 85 ? -3.353 9.128 -16.239 1.00 84.69 85 ASP A N 1
ATOM 655 C CA . ASP A 1 85 ? -3.592 9.688 -14.899 1.00 84.69 85 ASP A CA 1
ATOM 656 C C . ASP A 1 85 ? -5.097 9.829 -14.623 1.00 84.69 85 ASP A C 1
ATOM 658 O O . ASP A 1 85 ? -5.548 9.597 -13.503 1.00 84.69 85 ASP A O 1
ATOM 662 N N . LEU A 1 86 ? -5.887 10.170 -15.650 1.00 88.62 86 LEU A N 1
ATOM 663 C CA . LEU A 1 86 ? -7.340 10.276 -15.527 1.00 88.62 86 LEU A CA 1
ATOM 664 C C . LEU A 1 86 ? -7.984 8.913 -15.238 1.00 88.62 86 LEU A C 1
ATOM 666 O O . LEU A 1 86 ? -8.764 8.805 -14.296 1.00 88.62 86 LEU A O 1
ATOM 670 N N . VAL A 1 87 ? -7.652 7.878 -16.015 1.00 89.81 87 VAL A N 1
ATOM 671 C CA . VAL A 1 87 ? -8.194 6.522 -15.822 1.00 89.81 87 VAL A CA 1
ATOM 672 C C . VAL A 1 87 ? -7.745 5.949 -14.479 1.00 89.81 87 VAL A C 1
ATOM 674 O O . VAL A 1 87 ? -8.580 5.459 -13.721 1.00 89.81 87 VAL A O 1
ATOM 677 N N . ALA A 1 88 ? -6.456 6.066 -14.143 1.00 89.19 88 ALA A N 1
ATOM 678 C CA . ALA A 1 88 ? -5.933 5.633 -12.849 1.00 89.19 88 ALA A CA 1
ATOM 679 C C . ALA A 1 88 ? -6.625 6.364 -11.688 1.00 89.19 88 ALA A C 1
ATOM 681 O O . ALA A 1 88 ? -7.014 5.733 -10.706 1.00 89.19 88 ALA A O 1
ATOM 682 N N . GLY A 1 89 ? -6.841 7.674 -11.827 1.00 92.25 89 GLY A N 1
ATOM 683 C CA . GLY A 1 89 ? -7.560 8.485 -10.852 1.00 92.25 89 GLY A CA 1
ATOM 684 C C . GLY A 1 89 ? -9.019 8.062 -10.674 1.00 92.25 89 GLY A C 1
ATOM 685 O O . GLY A 1 89 ? -9.467 7.924 -9.537 1.00 92.25 89 GLY A O 1
ATOM 686 N N . ILE A 1 90 ? -9.743 7.785 -11.766 1.00 94.56 90 ILE A N 1
ATOM 687 C CA . ILE A 1 90 ? -11.131 7.290 -11.719 1.00 94.56 90 ILE A CA 1
ATOM 688 C C . ILE A 1 90 ? -11.195 5.948 -10.987 1.00 94.56 90 ILE A C 1
ATOM 690 O O . ILE A 1 90 ? -11.960 5.806 -10.035 1.00 94.56 90 ILE A O 1
ATOM 694 N N . VAL A 1 91 ? -10.371 4.978 -11.393 1.00 95.69 91 VAL A N 1
ATOM 695 C CA . VAL A 1 91 ? -10.360 3.635 -10.791 1.00 95.69 91 VAL A CA 1
ATOM 696 C C . VAL A 1 91 ? -10.010 3.708 -9.305 1.00 95.69 91 VAL A C 1
ATOM 698 O O . VAL A 1 91 ? -10.724 3.138 -8.480 1.00 95.69 91 VAL A O 1
ATOM 701 N N . ALA A 1 92 ? -8.963 4.456 -8.944 1.00 94.12 92 ALA A N 1
ATOM 702 C CA . ALA A 1 92 ? -8.574 4.647 -7.550 1.00 94.12 92 ALA A CA 1
ATOM 703 C C . ALA A 1 92 ? -9.690 5.315 -6.734 1.00 94.12 92 ALA A C 1
ATOM 705 O O . ALA A 1 92 ? -9.994 4.861 -5.635 1.00 94.12 92 ALA A O 1
ATOM 706 N N . THR A 1 93 ? -10.350 6.341 -7.281 1.00 96.31 93 THR A N 1
ATOM 707 C CA . THR A 1 93 ? -11.464 7.027 -6.607 1.00 96.31 93 THR A CA 1
ATOM 708 C C . THR A 1 93 ? -12.629 6.075 -6.351 1.00 96.31 93 THR A C 1
ATOM 710 O O . THR A 1 93 ? -13.156 6.057 -5.242 1.00 96.31 93 THR A O 1
ATOM 713 N N . LEU A 1 94 ? -13.007 5.250 -7.333 1.00 97.31 94 LEU A N 1
ATOM 714 C CA . LEU A 1 94 ? -14.090 4.273 -7.182 1.00 97.31 94 LEU A CA 1
ATOM 715 C C . LEU A 1 94 ? -13.764 3.218 -6.117 1.00 97.31 94 LEU A C 1
ATOM 717 O O . LEU A 1 94 ? -14.586 2.968 -5.236 1.00 97.31 94 LEU A O 1
ATOM 721 N N . ILE A 1 95 ? -12.557 2.644 -6.154 1.00 96.19 95 ILE A N 1
ATOM 722 C CA . ILE A 1 95 ? -12.112 1.646 -5.168 1.00 96.19 95 ILE A CA 1
ATOM 723 C C . ILE A 1 95 ? -12.045 2.265 -3.766 1.00 96.19 95 ILE A C 1
ATOM 725 O O . ILE A 1 95 ? -12.571 1.692 -2.811 1.00 96.19 95 ILE A O 1
ATOM 729 N N . GLY A 1 96 ? -11.434 3.445 -3.637 1.00 95.25 96 GLY A N 1
ATOM 730 C CA . GLY A 1 96 ? -11.301 4.150 -2.364 1.00 95.25 96 GLY A CA 1
ATOM 731 C C . GLY A 1 96 ? -12.653 4.531 -1.765 1.00 95.25 96 GLY A C 1
ATOM 732 O O . GLY A 1 96 ? -12.892 4.283 -0.583 1.00 95.25 96 GLY A O 1
ATOM 733 N N . THR A 1 97 ? -13.560 5.065 -2.589 1.00 95.69 97 THR A N 1
ATOM 734 C CA . THR A 1 97 ? -14.902 5.471 -2.147 1.00 95.69 97 THR A CA 1
ATOM 735 C C . THR A 1 97 ? -15.721 4.252 -1.742 1.00 95.69 97 THR A C 1
ATOM 737 O O . THR A 1 97 ? -16.388 4.290 -0.712 1.00 95.69 97 THR A O 1
ATOM 740 N N . GLY A 1 98 ? -15.635 3.151 -2.496 1.0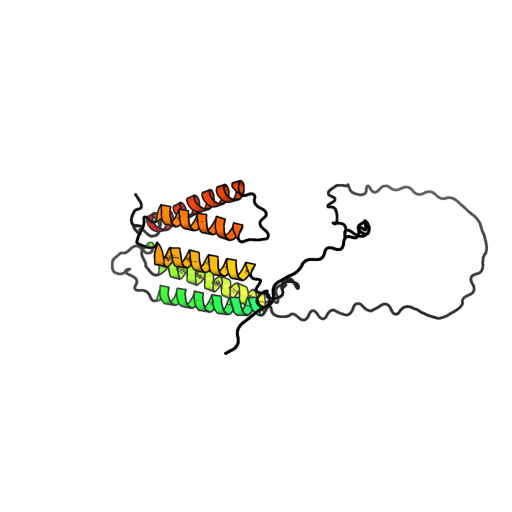0 95.00 98 GLY A N 1
ATOM 741 C CA . GLY A 1 98 ? -16.284 1.889 -2.143 1.00 95.00 98 GLY A CA 1
ATOM 742 C C . GLY A 1 98 ? -15.794 1.334 -0.803 1.00 95.00 98 GLY A C 1
ATOM 743 O O . GLY A 1 98 ? -16.608 0.981 0.048 1.00 95.00 98 GLY A O 1
ATOM 744 N N . ALA A 1 99 ? -14.476 1.326 -0.575 1.00 92.19 99 ALA A N 1
ATOM 745 C CA . ALA A 1 99 ? -13.891 0.903 0.698 1.00 92.19 99 ALA A CA 1
ATOM 746 C C . ALA A 1 99 ? -14.326 1.806 1.865 1.00 92.19 99 ALA A C 1
ATOM 748 O O . ALA A 1 99 ? -14.702 1.303 2.923 1.00 92.19 99 ALA A O 1
ATOM 749 N N . LEU A 1 100 ? -14.332 3.127 1.661 1.00 92.62 100 LEU A N 1
ATOM 750 C CA . LEU A 1 100 ? -14.787 4.095 2.657 1.00 92.62 100 LEU A CA 1
ATOM 751 C C . LEU A 1 100 ? -16.278 3.919 2.976 1.00 92.62 100 LEU A C 1
ATOM 753 O O . LEU A 1 100 ? -16.650 3.877 4.145 1.00 92.62 100 LEU A O 1
ATOM 757 N N . ALA A 1 101 ? -17.129 3.773 1.962 1.00 92.44 101 ALA A N 1
ATOM 758 C CA . ALA A 1 101 ? -18.560 3.552 2.146 1.00 92.44 101 ALA A CA 1
ATOM 759 C C . ALA A 1 101 ? -18.832 2.238 2.893 1.00 92.44 101 ALA A C 1
ATOM 761 O O . ALA A 1 101 ? -19.591 2.231 3.862 1.00 92.44 101 ALA A O 1
ATOM 762 N N . GLY A 1 102 ? -18.161 1.150 2.501 1.00 90.12 102 GLY A N 1
ATOM 763 C CA . GLY A 1 102 ? -18.261 -0.139 3.187 1.00 90.12 102 GLY A CA 1
ATOM 764 C C . GLY A 1 102 ? -17.808 -0.061 4.645 1.00 90.12 102 GLY A C 1
ATOM 765 O O . GLY A 1 102 ? -18.464 -0.608 5.526 1.00 90.12 102 GLY A O 1
ATOM 766 N N . ALA A 1 103 ? -16.736 0.680 4.917 1.00 88.88 103 ALA A N 1
ATOM 767 C CA . ALA A 1 103 ? -16.240 0.907 6.266 1.00 88.88 103 ALA A CA 1
ATOM 768 C C . ALA A 1 103 ? -17.206 1.735 7.131 1.00 88.88 103 ALA A C 1
ATOM 770 O O . ALA A 1 103 ? -17.409 1.425 8.305 1.00 88.88 103 ALA A O 1
ATOM 771 N N . LEU A 1 104 ? -17.827 2.768 6.556 1.00 86.00 104 LEU A N 1
ATOM 772 C CA . LEU A 1 104 ? -18.799 3.621 7.247 1.00 86.00 104 LEU A CA 1
ATOM 773 C C . LEU A 1 104 ? -20.133 2.917 7.515 1.00 86.00 104 LEU A C 1
ATOM 775 O O . LEU A 1 104 ? -20.809 3.280 8.480 1.00 86.00 104 LEU A O 1
ATOM 779 N N . ALA A 1 105 ? -20.492 1.933 6.686 1.00 86.06 105 ALA A N 1
ATOM 780 C CA . ALA A 1 105 ? -21.685 1.107 6.841 1.00 86.06 105 ALA A CA 1
ATOM 781 C C . ALA A 1 105 ? -21.554 0.044 7.948 1.00 86.06 105 ALA A C 1
ATOM 783 O O . ALA A 1 105 ? -22.551 -0.577 8.316 1.00 86.06 105 ALA A O 1
ATOM 784 N N . MET A 1 106 ? -20.351 -0.183 8.491 1.00 83.50 106 MET A N 1
ATOM 785 C CA . MET A 1 106 ? -20.161 -1.174 9.551 1.00 83.50 106 MET A CA 1
ATOM 786 C C . MET A 1 106 ? -20.798 -0.720 10.879 1.00 83.50 106 MET A C 1
ATOM 788 O O . MET A 1 106 ? -20.642 0.445 11.264 1.00 83.50 106 MET A O 1
ATOM 792 N N . PRO A 1 107 ? -21.477 -1.631 11.613 1.00 75.19 107 PRO A N 1
ATOM 793 C CA . PRO A 1 107 ? -22.090 -1.322 12.901 1.00 75.19 107 PRO A CA 1
ATOM 794 C C . PRO A 1 107 ? -21.084 -0.755 13.902 1.00 75.19 107 PRO A C 1
ATOM 796 O O . PRO A 1 107 ? -19.976 -1.271 14.066 1.00 75.19 107 PRO A O 1
ATOM 799 N N . ARG A 1 108 ? -21.490 0.306 14.602 1.00 71.00 108 ARG A N 1
ATOM 800 C CA . ARG A 1 108 ? -20.679 0.972 15.623 1.00 71.00 108 ARG A CA 1
ATOM 801 C C . ARG A 1 108 ? -21.189 0.541 16.990 1.00 71.00 108 ARG A C 1
ATOM 803 O O . ARG A 1 108 ? -22.328 0.825 17.337 1.00 71.00 108 ARG A O 1
ATOM 810 N N . PHE A 1 109 ? -20.349 -0.100 17.797 1.00 67.25 109 PHE A N 1
ATOM 811 C CA . PHE A 1 109 ? -20.707 -0.506 19.164 1.00 67.25 109 PHE A CA 1
ATOM 812 C C . PHE A 1 109 ? -20.621 0.654 20.175 1.00 67.25 109 PHE A C 1
ATOM 814 O O . PHE A 1 109 ? -20.311 0.445 21.347 1.00 67.25 109 PHE A O 1
ATOM 821 N N . THR A 1 110 ? -20.888 1.887 19.733 1.00 61.34 110 THR A N 1
ATOM 822 C CA . THR A 1 110 ? -20.845 3.094 20.574 1.00 61.34 110 THR A CA 1
ATOM 823 C C . THR A 1 110 ? -21.867 3.017 21.710 1.00 61.34 110 THR A C 1
ATOM 825 O O . THR A 1 110 ? -21.592 3.469 22.815 1.00 61.34 110 THR A O 1
ATOM 828 N N . GLU A 1 111 ? -22.993 2.337 21.480 1.00 64.31 111 GLU A N 1
ATOM 829 C CA . GLU A 1 111 ? -24.033 2.080 22.487 1.00 64.31 111 GLU A CA 1
ATOM 830 C C . GLU A 1 111 ? -23.580 1.136 23.619 1.00 64.31 111 GLU A C 1
ATOM 832 O O . GLU A 1 111 ? -24.251 1.041 24.641 1.00 64.31 111 GLU A O 1
ATOM 837 N N . ARG A 1 112 ? -22.431 0.456 23.477 1.00 65.81 112 ARG A N 1
ATOM 838 C CA . ARG A 1 112 ? -21.863 -0.448 24.497 1.00 65.81 112 ARG A CA 1
ATOM 839 C C . ARG A 1 112 ? -20.613 0.104 25.191 1.00 65.81 112 ARG A C 1
ATOM 841 O O . ARG A 1 112 ? -19.893 -0.655 25.832 1.00 65.81 112 ARG A O 1
ATOM 848 N N . GLY A 1 113 ? -20.325 1.400 25.048 1.00 66.00 113 GLY A N 1
ATOM 849 C CA . GLY A 1 113 ? -19.162 2.037 25.682 1.00 66.00 113 GLY A CA 1
ATOM 850 C C . GLY A 1 113 ? -17.805 1.619 25.096 1.00 66.00 113 GLY A C 1
ATOM 851 O O . GLY A 1 113 ? -16.773 1.845 25.723 1.00 66.00 113 GLY A O 1
ATOM 852 N N . ALA A 1 114 ? -17.786 1.007 23.906 1.00 66.62 114 ALA A N 1
ATOM 853 C CA . ALA A 1 114 ? -16.551 0.613 23.234 1.00 66.62 114 ALA A CA 1
ATOM 854 C C . ALA A 1 114 ? -15.753 1.846 22.773 1.00 66.62 114 ALA A C 1
ATOM 856 O O . ALA A 1 114 ? -16.322 2.812 22.256 1.00 66.62 114 ALA A O 1
ATOM 857 N N . SER A 1 115 ? -14.426 1.810 22.939 1.00 68.56 115 SER A N 1
ATOM 858 C CA . SER A 1 115 ? -13.564 2.926 22.545 1.00 68.56 115 SER A CA 1
ATOM 859 C C . SER A 1 115 ? -13.601 3.133 21.018 1.00 68.56 115 SER A C 1
ATOM 861 O O . SER A 1 115 ? -13.623 2.152 20.266 1.00 68.56 115 SER A O 1
ATOM 863 N N . PRO A 1 116 ? -13.567 4.382 20.511 1.00 69.56 116 PRO A N 1
ATOM 864 C CA . PRO A 1 116 ? -13.639 4.665 19.070 1.00 69.56 116 PRO A CA 1
ATOM 865 C C . PRO A 1 116 ? -12.560 3.969 18.224 1.00 69.56 116 PRO A C 1
ATOM 867 O O . PRO A 1 116 ? -12.769 3.715 17.041 1.00 69.56 116 PRO A O 1
ATOM 870 N N . PHE A 1 117 ? -11.422 3.625 18.832 1.00 68.94 117 PHE A N 1
ATOM 871 C CA . PHE A 1 117 ? -10.298 2.953 18.175 1.00 68.94 117 PHE A CA 1
ATOM 872 C C . PHE A 1 117 ? -10.524 1.456 17.922 1.00 68.94 117 PHE A C 1
ATOM 874 O O . PHE A 1 117 ? -9.788 0.856 17.147 1.00 68.94 117 PHE A O 1
ATOM 881 N N . THR A 1 118 ? -11.566 0.865 18.516 1.00 70.75 118 THR A N 1
ATOM 882 C CA . THR A 1 118 ? -11.925 -0.555 18.330 1.00 70.75 118 THR A CA 1
ATOM 883 C C . THR A 1 118 ? -12.966 -0.781 17.230 1.00 70.75 118 THR A C 1
ATOM 885 O O . THR A 1 118 ? -13.398 -1.910 16.998 1.00 70.75 118 THR A O 1
ATOM 888 N N . MET A 1 119 ? -13.389 0.278 16.529 1.00 73.25 119 MET A N 1
ATOM 889 C CA . MET A 1 119 ? -14.362 0.156 15.443 1.00 73.25 119 MET A CA 1
ATOM 890 C C . MET A 1 119 ? -13.758 -0.616 14.253 1.00 73.25 119 MET A C 1
ATOM 892 O O . MET A 1 119 ? -12.754 -0.165 13.696 1.00 73.25 119 MET A O 1
ATOM 896 N N . PRO A 1 120 ? -14.386 -1.712 13.777 1.00 75.69 120 PRO A N 1
ATOM 897 C CA . PRO A 1 120 ? -13.838 -2.536 12.691 1.00 75.69 120 PRO A CA 1
ATOM 898 C C . PRO A 1 120 ? -13.704 -1.768 11.365 1.00 75.69 120 PRO A C 1
ATOM 900 O O . PRO A 1 120 ? -12.852 -2.083 10.538 1.00 75.69 120 PRO A O 1
ATOM 903 N N . GLY A 1 121 ? -14.513 -0.721 11.181 1.00 82.88 121 GLY A N 1
ATOM 904 C CA . GLY A 1 121 ? -14.471 0.155 10.013 1.00 82.88 121 GLY A CA 1
ATOM 905 C C . GLY A 1 121 ? -13.359 1.211 10.033 1.00 82.88 121 GLY A C 1
ATOM 906 O O . GLY A 1 121 ? -13.128 1.849 9.012 1.00 82.88 121 GLY A O 1
ATOM 907 N N . LEU A 1 122 ? -12.642 1.435 11.140 1.00 85.69 122 LEU A N 1
ATOM 908 C CA . LEU A 1 122 ? -11.726 2.580 11.243 1.00 85.69 122 LEU A CA 1
ATOM 909 C C . LEU A 1 122 ? -10.557 2.495 10.247 1.00 85.69 122 LEU A C 1
ATOM 911 O O . LEU A 1 122 ? -10.337 3.411 9.454 1.00 85.69 122 LEU A O 1
ATOM 915 N N . THR A 1 123 ? -9.826 1.380 10.255 1.00 87.50 123 THR A N 1
ATOM 916 C CA . THR A 1 123 ? -8.692 1.151 9.350 1.00 87.50 123 THR A CA 1
ATOM 917 C C . THR A 1 123 ? -9.102 1.194 7.872 1.00 87.50 123 THR A C 1
ATOM 919 O O . THR A 1 123 ? -8.493 1.965 7.123 1.00 87.50 123 THR A O 1
ATOM 922 N N . PRO A 1 124 ? -10.132 0.445 7.414 1.00 88.75 124 PRO A N 1
ATOM 923 C CA . PRO A 1 124 ? -10.551 0.519 6.016 1.00 88.75 124 PRO A CA 1
ATOM 924 C C . PRO A 1 124 ? -11.114 1.897 5.633 1.00 88.75 124 PRO A C 1
ATOM 926 O O . PRO A 1 124 ? -10.913 2.316 4.493 1.00 88.75 124 PRO A O 1
ATOM 929 N N . ALA A 1 125 ? -11.725 2.650 6.559 1.00 90.31 125 ALA A N 1
ATOM 930 C CA . ALA A 1 125 ? -12.168 4.021 6.292 1.00 90.31 125 ALA A CA 1
ATOM 931 C C . ALA A 1 125 ? -10.987 4.967 6.029 1.00 90.31 125 ALA A C 1
ATOM 933 O O . ALA A 1 125 ? -11.014 5.715 5.052 1.00 90.31 125 ALA A O 1
ATOM 934 N N . ILE A 1 126 ? -9.931 4.920 6.850 1.00 91.38 126 ILE A N 1
ATOM 935 C CA . ILE A 1 126 ? -8.748 5.782 6.675 1.00 91.38 126 ILE A CA 1
ATOM 936 C C . ILE A 1 126 ? -8.069 5.496 5.331 1.00 91.38 126 ILE A C 1
ATOM 938 O O . ILE A 1 126 ? -7.796 6.422 4.564 1.00 91.38 126 ILE A O 1
ATOM 942 N N . ILE A 1 127 ? -7.832 4.219 5.016 1.00 92.69 127 ILE A N 1
ATOM 943 C CA . ILE A 1 127 ? -7.208 3.829 3.745 1.00 92.69 127 ILE A CA 1
ATOM 944 C C . ILE A 1 127 ? -8.102 4.219 2.562 1.00 92.69 127 ILE A C 1
ATOM 946 O O . ILE A 1 127 ? -7.611 4.822 1.607 1.00 92.69 127 ILE A O 1
ATOM 950 N N . GLY A 1 128 ? -9.409 3.952 2.638 1.00 94.31 128 GLY A N 1
ATOM 951 C CA . GLY A 1 128 ? -10.371 4.344 1.606 1.00 94.31 128 GLY A CA 1
ATOM 952 C C . GLY A 1 128 ? -10.394 5.855 1.361 1.00 94.31 128 GLY A C 1
ATOM 953 O O . GLY A 1 128 ? -10.360 6.295 0.210 1.00 94.31 128 GLY A O 1
ATOM 954 N N . ALA A 1 129 ? -10.361 6.663 2.423 1.00 95.50 129 ALA A N 1
ATOM 955 C CA . ALA A 1 129 ? -10.312 8.121 2.330 1.00 95.50 129 ALA A CA 1
ATOM 956 C C . ALA A 1 129 ? -9.023 8.623 1.656 1.00 95.50 129 ALA A C 1
ATOM 958 O O . ALA A 1 129 ? -9.092 9.458 0.752 1.00 95.50 129 ALA A O 1
ATOM 959 N N . ILE A 1 130 ? -7.858 8.084 2.035 1.00 96.69 130 ILE A N 1
ATOM 960 C CA . ILE A 1 130 ? -6.572 8.450 1.419 1.00 96.69 130 ILE A CA 1
ATOM 961 C C . ILE A 1 130 ? -6.561 8.072 -0.065 1.00 96.69 130 ILE A C 1
ATOM 963 O O . ILE A 1 130 ? -6.206 8.897 -0.906 1.00 96.69 130 ILE A O 1
ATOM 967 N N . VAL A 1 131 ? -6.978 6.849 -0.407 1.00 95.75 131 VAL A N 1
ATOM 968 C CA . VAL A 1 131 ? -7.024 6.375 -1.800 1.00 95.75 131 VAL A CA 1
ATOM 969 C C . VAL A 1 131 ? -7.986 7.223 -2.636 1.00 95.75 131 VAL A C 1
ATOM 971 O O . VAL A 1 131 ? -7.646 7.602 -3.756 1.00 95.75 131 VAL A O 1
ATOM 974 N N . THR A 1 132 ? -9.139 7.597 -2.076 1.00 96.75 132 THR A N 1
ATOM 975 C CA . THR A 1 132 ? -10.090 8.521 -2.715 1.00 96.75 132 THR A CA 1
ATOM 976 C C . THR A 1 132 ? -9.440 9.878 -2.973 1.00 96.75 132 THR A C 1
ATOM 978 O O . THR A 1 132 ? -9.481 10.377 -4.095 1.00 96.75 132 THR A O 1
ATOM 981 N N . ALA A 1 133 ? -8.781 10.460 -1.968 1.00 96.81 133 ALA A N 1
ATOM 982 C CA . ALA A 1 133 ? -8.109 11.750 -2.103 1.00 96.81 133 ALA A CA 1
ATOM 983 C C . ALA A 1 133 ? -6.994 11.720 -3.162 1.00 96.81 133 ALA A C 1
ATOM 985 O O . ALA A 1 133 ? -6.884 12.642 -3.972 1.00 96.81 133 ALA A O 1
ATOM 986 N N . LEU A 1 134 ? -6.196 10.648 -3.201 1.00 95.50 134 LEU A N 1
ATOM 987 C CA . LEU A 1 134 ? -5.161 10.457 -4.218 1.00 95.50 134 LEU A CA 1
ATOM 988 C C . LEU A 1 134 ? -5.760 10.277 -5.619 1.00 95.50 134 LEU A C 1
ATOM 990 O O . LEU A 1 134 ? -5.257 10.873 -6.570 1.00 95.50 134 LEU A O 1
ATOM 994 N N . GLY A 1 135 ? -6.851 9.519 -5.753 1.00 94.25 135 GLY A N 1
ATOM 995 C CA . GLY A 1 135 ? -7.573 9.366 -7.017 1.00 94.25 135 GLY A CA 1
ATOM 996 C C . GLY A 1 135 ? -8.090 10.704 -7.551 1.00 94.25 135 GLY A C 1
ATOM 997 O O . GLY A 1 135 ? -7.819 11.062 -8.700 1.00 94.25 135 GLY A O 1
ATOM 998 N N . LEU A 1 136 ? -8.720 11.503 -6.687 1.00 95.25 136 LEU A N 1
ATOM 999 C CA . LEU A 1 136 ? -9.174 12.856 -7.015 1.00 95.25 136 LEU A CA 1
ATOM 1000 C C . LEU A 1 136 ? -8.008 13.780 -7.387 1.00 95.25 136 LEU A C 1
ATOM 1002 O O . LEU A 1 136 ? -8.116 14.563 -8.333 1.00 95.25 136 LEU A O 1
ATOM 1006 N N . LEU A 1 137 ? -6.872 13.675 -6.691 1.00 93.56 137 LEU A N 1
ATOM 1007 C CA . LEU A 1 137 ? -5.669 14.445 -7.005 1.00 93.56 137 LEU A CA 1
ATOM 1008 C C . LEU A 1 137 ? -5.109 14.092 -8.392 1.00 93.56 137 LEU A C 1
ATOM 1010 O O . LEU A 1 137 ? -4.701 14.993 -9.128 1.00 93.56 137 LEU A O 1
ATOM 1014 N N . LEU A 1 138 ? -5.122 12.812 -8.777 1.00 91.50 138 LEU A N 1
ATOM 1015 C CA . LEU A 1 138 ? -4.726 12.365 -10.118 1.00 91.50 138 LEU A CA 1
ATOM 1016 C C . LEU A 1 138 ? -5.681 12.889 -11.198 1.00 91.50 138 LEU A C 1
ATOM 1018 O O . LEU A 1 138 ? -5.222 13.399 -12.222 1.00 91.50 138 LEU A O 1
ATOM 1022 N N . MET A 1 139 ? -6.994 12.860 -10.950 1.00 90.25 139 MET A N 1
ATOM 1023 C CA . MET A 1 139 ? -7.988 13.439 -11.864 1.00 90.25 139 MET A CA 1
ATOM 1024 C C . MET A 1 139 ? -7.786 14.952 -12.019 1.00 90.25 139 MET A C 1
ATOM 1026 O O . MET A 1 139 ? -7.736 15.466 -13.138 1.00 90.25 139 MET A O 1
ATOM 1030 N N . LEU A 1 140 ? -7.569 15.663 -10.908 1.00 89.75 140 LEU A N 1
ATOM 1031 C CA . LEU A 1 140 ? -7.281 17.096 -10.911 1.00 89.75 140 LEU A CA 1
ATOM 1032 C C . LEU A 1 140 ? -5.983 17.408 -11.666 1.00 89.75 140 LEU A C 1
ATOM 1034 O O . LEU A 1 140 ? -5.930 18.375 -12.428 1.00 89.75 140 LEU A O 1
ATOM 1038 N N . ARG A 1 141 ? -4.941 16.588 -11.494 1.00 87.00 141 ARG A N 1
ATOM 1039 C CA . ARG A 1 141 ? -3.674 16.698 -12.232 1.00 87.00 141 ARG A CA 1
ATOM 1040 C C . ARG A 1 141 ? -3.880 16.497 -13.736 1.00 87.00 141 ARG A C 1
ATOM 1042 O O . ARG A 1 141 ? -3.372 17.302 -14.523 1.00 87.00 141 ARG A O 1
ATOM 1049 N N . ALA A 1 142 ? -4.650 15.484 -14.132 1.00 85.94 142 ALA A N 1
ATOM 1050 C CA . ALA A 1 142 ? -4.969 15.206 -15.530 1.00 85.94 142 ALA A CA 1
ATOM 1051 C C . ALA A 1 142 ? -5.755 16.361 -16.174 1.00 85.94 142 ALA A C 1
ATOM 1053 O O . ALA A 1 142 ? -5.437 16.794 -17.286 1.00 85.94 142 ALA A O 1
ATOM 1054 N N . TRP A 1 143 ? -6.726 16.928 -15.449 1.00 82.25 143 TRP A N 1
ATOM 1055 C CA . TRP A 1 143 ? -7.512 18.084 -15.889 1.00 82.25 143 TRP A CA 1
ATOM 1056 C C . TRP A 1 143 ? -6.740 19.388 -15.905 1.00 82.25 143 TRP A C 1
ATOM 1058 O O . TRP A 1 143 ? -7.032 20.247 -16.736 1.00 82.25 143 TRP A O 1
ATOM 1068 N N . ARG A 1 144 ? -5.753 19.557 -15.020 1.00 82.06 144 ARG A N 1
ATOM 1069 C CA . ARG A 1 144 ? -4.836 20.704 -15.029 1.00 82.06 144 ARG A CA 1
ATOM 1070 C C . ARG A 1 144 ? -3.826 20.639 -16.176 1.00 82.06 144 ARG A C 1
ATOM 1072 O O . ARG A 1 144 ? -3.136 21.629 -16.408 1.00 82.06 144 ARG A O 1
ATOM 1079 N N . GLY A 1 145 ? -3.843 19.571 -16.980 1.00 68.81 145 GLY A N 1
ATOM 1080 C CA . GLY A 1 145 ? -2.897 19.389 -18.075 1.00 68.81 145 GLY A CA 1
ATOM 1081 C C . GLY A 1 145 ? -1.478 19.359 -17.531 1.00 68.81 145 GLY A C 1
ATOM 1082 O O . GLY A 1 145 ? -0.586 19.944 -18.143 1.00 68.81 145 GLY A O 1
ATOM 1083 N N . GLY A 1 146 ? -1.309 18.765 -16.337 1.00 58.44 146 GLY A N 1
ATOM 1084 C CA . GLY A 1 146 ? -0.009 18.629 -15.700 1.00 58.44 146 GLY A CA 1
ATOM 1085 C C . GLY A 1 146 ? 0.971 18.069 -16.714 1.00 58.44 146 GLY A C 1
ATOM 1086 O O . GLY A 1 146 ? 0.586 17.206 -17.501 1.00 58.44 146 GLY A O 1
ATOM 1087 N N . THR A 1 147 ? 2.188 18.614 -16.719 1.00 55.69 147 THR A N 1
ATOM 1088 C CA . THR A 1 147 ? 3.300 18.211 -17.579 1.00 55.69 147 THR A CA 1
ATOM 1089 C C . THR A 1 147 ? 3.451 16.697 -17.515 1.00 55.69 147 THR A C 1
ATOM 1091 O O . THR A 1 147 ? 4.143 16.158 -16.651 1.00 55.69 147 THR A O 1
ATOM 1094 N N . ALA A 1 148 ? 2.744 16.001 -18.403 1.00 54.59 148 ALA A N 1
ATOM 1095 C CA . ALA A 1 148 ? 3.125 14.689 -18.850 1.00 54.59 148 ALA A CA 1
ATOM 1096 C C . ALA A 1 148 ? 4.471 14.965 -19.489 1.00 54.59 148 ALA A C 1
ATOM 1098 O O . ALA A 1 148 ? 4.542 15.575 -20.562 1.00 54.59 148 ALA A O 1
ATOM 1099 N N . ASP A 1 149 ? 5.525 14.667 -18.737 1.00 50.53 149 ASP A N 1
ATOM 1100 C CA . ASP A 1 149 ? 6.867 14.641 -19.269 1.00 50.53 149 ASP A CA 1
ATOM 1101 C C . ASP A 1 149 ? 6.753 13.830 -20.559 1.00 50.53 149 ASP A C 1
ATOM 1103 O O . ASP A 1 149 ? 6.328 12.669 -20.549 1.00 50.53 149 ASP A O 1
ATOM 1107 N N . SER A 1 150 ? 6.879 14.533 -21.683 1.00 46.47 150 SER A N 1
ATOM 1108 C CA . SER A 1 150 ? 6.446 14.068 -22.997 1.00 46.47 150 SER A CA 1
ATOM 1109 C C . SER A 1 150 ? 7.492 13.085 -23.511 1.00 46.47 150 SER A C 1
ATOM 1111 O O . SER A 1 150 ? 8.266 13.397 -24.410 1.00 46.47 150 SER A O 1
ATOM 1113 N N . GLY A 1 151 ? 7.543 11.925 -22.859 1.00 43.28 151 GLY A N 1
ATOM 1114 C CA . GLY A 1 151 ? 8.553 10.886 -23.020 1.00 43.28 151 GLY A CA 1
ATOM 1115 C C . GLY A 1 151 ? 8.213 9.581 -22.294 1.00 43.28 151 GLY A C 1
ATOM 1116 O O . GLY A 1 151 ? 8.693 8.533 -22.712 1.00 43.28 151 GLY A O 1
ATOM 1117 N N . ALA A 1 152 ? 7.331 9.594 -21.288 1.00 47.97 152 ALA A N 1
ATOM 1118 C CA . ALA A 1 152 ? 6.697 8.364 -20.825 1.00 47.97 152 ALA A CA 1
ATOM 1119 C C . ALA A 1 152 ? 5.500 8.070 -21.738 1.00 47.97 152 ALA A C 1
ATOM 1121 O O . ALA A 1 152 ? 4.361 8.430 -21.434 1.00 47.97 152 ALA A O 1
ATOM 1122 N N . GLU A 1 153 ? 5.752 7.436 -22.889 1.00 45.72 153 GLU A N 1
ATOM 1123 C CA . GLU A 1 153 ? 4.703 6.604 -23.482 1.00 45.72 153 GLU A CA 1
ATOM 1124 C C . GLU A 1 153 ? 4.111 5.736 -22.362 1.00 45.72 153 GLU A C 1
ATOM 1126 O O . GLU A 1 153 ? 4.869 5.275 -21.502 1.00 45.72 153 GLU A O 1
ATOM 1131 N N . PRO A 1 154 ? 2.786 5.516 -22.311 1.00 48.81 154 PRO A N 1
ATOM 1132 C CA . PRO A 1 154 ? 2.251 4.512 -21.414 1.00 48.81 154 PRO A CA 1
ATOM 1133 C C . PRO A 1 154 ? 2.926 3.185 -21.778 1.00 48.81 154 PRO A C 1
ATOM 1135 O O . PRO A 1 154 ? 2.562 2.553 -22.767 1.00 48.81 154 PRO A O 1
ATOM 1138 N N . THR A 1 155 ? 3.917 2.772 -20.980 1.00 50.53 155 THR A N 1
ATOM 1139 C CA . THR A 1 155 ? 4.586 1.459 -20.988 1.00 50.53 155 THR A CA 1
ATOM 1140 C C . THR A 1 155 ? 3.586 0.380 -20.555 1.00 50.53 155 THR A C 1
ATOM 1142 O O . THR A 1 155 ? 3.801 -0.392 -19.635 1.00 50.53 155 THR A O 1
ATOM 1145 N N . ILE A 1 156 ? 2.410 0.379 -21.168 1.00 52.53 156 ILE A N 1
ATOM 1146 C CA . ILE A 1 156 ? 1.411 -0.678 -21.107 1.00 52.53 156 ILE A CA 1
ATOM 1147 C C . ILE A 1 156 ? 1.465 -1.453 -22.430 1.00 52.53 156 ILE A C 1
ATOM 1149 O O . ILE A 1 156 ? 1.086 -2.613 -22.471 1.00 52.53 156 ILE A O 1
ATOM 1153 N N . THR A 1 157 ? 1.998 -0.866 -23.507 1.00 52.75 157 THR A N 1
ATOM 1154 C CA . THR A 1 157 ? 2.193 -1.540 -24.803 1.00 52.75 157 THR A CA 1
ATOM 1155 C C . THR A 1 157 ? 3.541 -2.248 -24.936 1.00 52.75 157 THR A C 1
ATOM 1157 O O . THR A 1 157 ? 3.648 -3.189 -25.716 1.00 52.75 157 THR A O 1
ATOM 1160 N N . ARG A 1 158 ? 4.564 -1.868 -24.157 1.00 55.66 158 ARG A N 1
ATOM 1161 C CA . ARG A 1 158 ? 5.823 -2.626 -24.038 1.00 55.66 158 ARG A CA 1
ATOM 1162 C C . ARG A 1 158 ? 5.851 -3.391 -22.722 1.00 55.66 158 ARG A C 1
ATOM 1164 O O . ARG A 1 158 ? 6.459 -2.953 -21.751 1.00 55.66 158 ARG A O 1
ATOM 1171 N N . TRP A 1 159 ? 5.173 -4.533 -22.697 1.00 56.81 159 TRP A N 1
ATOM 1172 C CA . TRP A 1 159 ? 5.389 -5.525 -21.648 1.00 56.81 159 TRP A CA 1
ATOM 1173 C C . TRP A 1 159 ? 6.706 -6.219 -21.936 1.00 56.81 159 TRP A C 1
ATOM 1175 O O . TRP A 1 159 ? 6.765 -7.170 -22.712 1.00 56.81 159 TRP A O 1
ATOM 1185 N N . ASP A 1 160 ? 7.775 -5.705 -21.341 1.00 74.12 160 ASP A N 1
ATOM 1186 C CA . ASP A 1 160 ? 9.013 -6.460 -21.306 1.00 74.12 160 ASP A CA 1
ATOM 1187 C C . ASP A 1 160 ? 8.831 -7.690 -20.401 1.00 74.12 160 ASP A C 1
ATOM 1189 O O . ASP A 1 160 ? 8.131 -7.632 -19.379 1.00 74.12 160 ASP A O 1
ATOM 1193 N N . ALA A 1 161 ? 9.463 -8.807 -20.760 1.00 77.00 161 ALA A N 1
ATOM 1194 C CA . ALA A 1 161 ? 9.402 -10.045 -19.982 1.00 77.00 161 ALA A CA 1
ATOM 1195 C C . ALA A 1 161 ? 9.879 -9.817 -18.533 1.00 77.00 161 ALA A C 1
ATOM 1197 O O . ALA A 1 161 ? 9.361 -10.435 -17.598 1.00 77.00 161 ALA A O 1
ATOM 1198 N N . SER A 1 162 ? 10.800 -8.868 -18.334 1.00 77.75 162 SER A N 1
ATOM 1199 C CA . SER A 1 162 ? 11.272 -8.405 -17.025 1.00 77.75 162 SER A CA 1
ATOM 1200 C C . SER A 1 162 ? 10.155 -7.768 -16.179 1.00 77.75 162 SER A C 1
ATOM 1202 O O . SER A 1 162 ? 9.985 -8.103 -15.003 1.00 77.75 162 SER A O 1
ATOM 1204 N N . SER A 1 163 ? 9.325 -6.911 -16.780 1.00 79.81 163 SER A N 1
ATOM 1205 C CA . SER A 1 163 ? 8.204 -6.234 -16.117 1.00 79.81 163 SER A CA 1
ATOM 1206 C C . SER A 1 163 ? 7.088 -7.210 -15.763 1.00 79.81 163 SER A C 1
ATOM 1208 O O . SER A 1 163 ? 6.589 -7.194 -14.634 1.00 79.81 163 SER A O 1
ATOM 1210 N N . ALA A 1 164 ? 6.764 -8.129 -16.676 1.00 83.94 164 ALA A N 1
ATOM 1211 C CA . ALA A 1 164 ? 5.794 -9.189 -16.417 1.00 83.94 164 ALA A CA 1
ATOM 1212 C C . ALA A 1 164 ? 6.251 -10.102 -15.266 1.00 83.94 164 ALA A C 1
ATOM 1214 O O . ALA A 1 164 ? 5.469 -10.404 -14.363 1.00 83.94 164 ALA A O 1
ATOM 1215 N N . ARG A 1 165 ? 7.537 -10.485 -15.238 1.00 84.81 165 ARG A N 1
ATOM 1216 C CA . ARG A 1 165 ? 8.112 -11.315 -14.169 1.00 84.81 165 ARG A CA 1
ATOM 1217 C C . ARG A 1 165 ? 8.075 -10.621 -12.807 1.00 84.81 165 ARG A C 1
ATOM 1219 O O . ARG A 1 165 ? 7.753 -11.272 -11.816 1.00 84.81 165 ARG A O 1
ATOM 1226 N N . ARG A 1 166 ? 8.370 -9.319 -12.743 1.00 86.31 166 ARG A N 1
ATOM 1227 C CA . ARG A 1 166 ? 8.268 -8.519 -11.507 1.00 86.31 166 ARG A CA 1
ATOM 1228 C C . ARG A 1 166 ? 6.834 -8.441 -11.005 1.00 86.31 166 ARG A C 1
ATOM 1230 O O . ARG A 1 166 ? 6.599 -8.673 -9.825 1.00 86.31 166 ARG A O 1
ATOM 1237 N N . MET A 1 167 ? 5.886 -8.172 -11.903 1.00 86.62 167 MET A N 1
ATOM 1238 C CA . MET A 1 167 ? 4.464 -8.134 -11.568 1.00 86.62 167 MET A CA 1
ATOM 1239 C C . MET A 1 167 ? 3.984 -9.489 -11.036 1.00 86.62 167 MET A C 1
ATOM 1241 O O . MET A 1 167 ? 3.388 -9.542 -9.963 1.00 86.62 167 MET A O 1
ATOM 1245 N N . LEU A 1 168 ? 4.303 -10.584 -11.734 1.00 90.69 168 LEU A N 1
ATOM 1246 C CA . LEU A 1 168 ? 3.982 -11.946 -11.300 1.00 90.69 168 LEU A CA 1
ATOM 1247 C C . LEU A 1 168 ? 4.617 -12.281 -9.950 1.00 90.69 168 LEU A C 1
ATOM 1249 O O . LEU A 1 168 ? 3.940 -12.833 -9.091 1.00 90.69 168 LEU A O 1
ATOM 1253 N N . PHE A 1 169 ? 5.881 -11.911 -9.736 1.00 92.75 169 PHE A N 1
ATOM 1254 C CA . PHE A 1 169 ? 6.556 -12.089 -8.452 1.00 92.75 169 PHE A CA 1
ATOM 1255 C C . PHE A 1 169 ? 5.846 -11.324 -7.331 1.00 92.75 169 PHE A C 1
ATOM 1257 O O . PHE A 1 169 ? 5.556 -11.906 -6.289 1.00 92.75 169 PHE A O 1
ATOM 1264 N N . THR A 1 170 ? 5.515 -10.047 -7.543 1.00 91.06 170 THR A N 1
ATOM 1265 C CA . THR A 1 170 ? 4.785 -9.233 -6.564 1.00 91.06 170 THR A CA 1
ATOM 1266 C C . THR A 1 170 ? 3.430 -9.846 -6.233 1.00 91.06 170 THR A C 1
ATOM 1268 O O . THR A 1 170 ? 3.125 -10.029 -5.057 1.00 91.06 170 THR A O 1
ATOM 1271 N N . VAL A 1 171 ? 2.643 -10.210 -7.248 1.00 91.75 171 VAL A N 1
ATOM 1272 C CA . VAL A 1 171 ? 1.333 -10.847 -7.055 1.00 91.75 171 VAL A CA 1
ATOM 1273 C C . VAL A 1 171 ? 1.488 -12.160 -6.292 1.00 91.75 171 VAL A C 1
ATOM 1275 O O . VAL A 1 171 ? 0.811 -12.364 -5.288 1.00 91.75 171 VAL A O 1
ATOM 1278 N N . PHE A 1 172 ? 2.414 -13.021 -6.714 1.00 93.31 172 PHE A N 1
ATOM 1279 C CA . PHE A 1 172 ? 2.662 -14.312 -6.081 1.00 93.31 172 PHE A CA 1
ATOM 1280 C C . PHE A 1 172 ? 3.056 -14.165 -4.609 1.00 93.31 172 PHE A C 1
ATOM 1282 O O . PHE A 1 172 ? 2.453 -14.806 -3.753 1.00 93.31 172 PHE A O 1
ATOM 1289 N N . VAL A 1 173 ? 4.024 -13.301 -4.293 1.00 91.62 173 VAL A N 1
ATOM 1290 C CA . VAL A 1 173 ? 4.516 -13.113 -2.920 1.00 91.62 173 VAL A CA 1
ATOM 1291 C C . VAL A 1 173 ? 3.440 -12.505 -2.017 1.00 91.62 173 VAL A C 1
ATOM 1293 O O . VAL A 1 173 ? 3.292 -12.942 -0.875 1.00 91.62 173 VAL A O 1
ATOM 1296 N N . VAL A 1 174 ? 2.648 -11.551 -2.519 1.00 90.88 174 VAL A N 1
ATOM 1297 C CA . VAL A 1 174 ? 1.530 -10.955 -1.765 1.00 90.88 174 VAL A CA 1
ATOM 1298 C C . VAL A 1 174 ? 0.427 -11.980 -1.500 1.00 90.88 174 VAL A C 1
ATOM 1300 O O . VAL A 1 174 ? -0.042 -12.087 -0.368 1.00 90.88 174 VAL A O 1
ATOM 1303 N N . VAL A 1 175 ? 0.035 -12.764 -2.508 1.00 91.44 175 VAL A N 1
ATOM 1304 C CA . VAL A 1 175 ? -0.991 -13.809 -2.356 1.00 91.44 175 VAL A CA 1
ATOM 1305 C C . VAL A 1 175 ? -0.507 -14.920 -1.426 1.00 91.44 175 VAL A C 1
ATOM 1307 O O . VAL A 1 175 ? -1.249 -15.338 -0.539 1.00 91.44 175 VAL A O 1
ATOM 1310 N N . LEU A 1 176 ? 0.743 -15.367 -1.572 1.00 89.69 176 LEU A N 1
ATOM 1311 C CA . LEU A 1 176 ? 1.348 -16.377 -0.703 1.00 89.69 176 LEU A CA 1
ATOM 1312 C C . LEU A 1 176 ? 1.340 -15.929 0.762 1.00 89.69 176 LEU A C 1
ATOM 1314 O O . LEU A 1 176 ? 0.976 -16.705 1.645 1.00 89.69 176 LEU A O 1
ATOM 1318 N N . TYR A 1 177 ? 1.701 -14.673 1.019 1.00 86.19 177 TYR A N 1
ATOM 1319 C CA . TYR A 1 177 ? 1.650 -14.099 2.357 1.00 86.19 177 TYR A CA 1
ATOM 1320 C C . TYR A 1 177 ? 0.215 -14.028 2.895 1.00 86.19 177 TYR A C 1
ATOM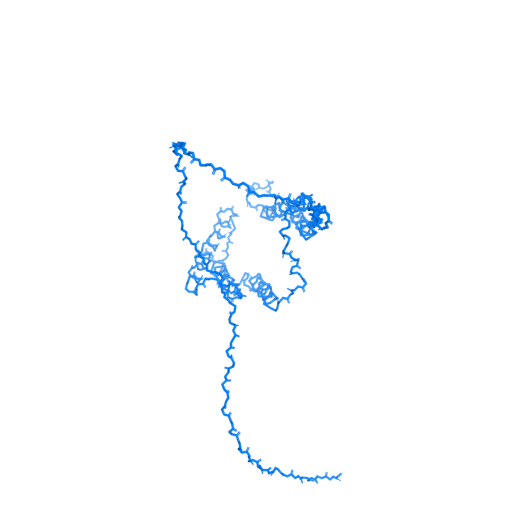 1322 O O . TYR A 1 177 ? -0.061 -14.545 3.979 1.00 86.19 177 TYR A O 1
ATOM 1330 N N . GLY A 1 178 ? -0.704 -13.443 2.121 1.00 84.00 178 GLY A N 1
ATOM 1331 C CA . GLY A 1 178 ? -2.081 -13.203 2.552 1.00 84.00 178 GLY A CA 1
ATOM 1332 C C . GLY A 1 178 ? -2.922 -14.470 2.733 1.00 84.00 178 GLY A C 1
ATOM 1333 O O . GLY A 1 178 ? -3.696 -14.550 3.678 1.00 84.00 178 GLY A O 1
ATOM 1334 N N . VAL A 1 179 ? -2.770 -15.468 1.858 1.00 84.31 179 VAL A N 1
ATOM 1335 C CA . VAL A 1 179 ? -3.591 -16.698 1.859 1.00 84.31 179 VAL A CA 1
ATOM 1336 C C . VAL A 1 179 ? -2.867 -17.871 2.527 1.00 84.31 179 VAL A C 1
ATOM 1338 O O . VAL A 1 179 ? -3.476 -18.692 3.217 1.00 84.31 179 VAL A O 1
ATOM 1341 N N . GLY A 1 180 ? -1.557 -17.984 2.307 1.00 76.62 180 GLY A N 1
ATOM 1342 C CA . GLY A 1 180 ? -0.764 -19.110 2.794 1.00 76.62 180 GLY A CA 1
ATOM 1343 C C . GLY A 1 180 ? -0.349 -18.957 4.254 1.00 76.62 180 GLY A C 1
ATOM 1344 O O . GLY A 1 180 ? -0.480 -19.902 5.034 1.00 76.62 180 GLY A O 1
ATOM 1345 N N . LEU A 1 181 ? 0.145 -17.778 4.629 1.00 76.31 181 LEU A N 1
ATOM 1346 C CA . LEU A 1 181 ? 0.855 -17.576 5.895 1.00 76.31 181 LEU A CA 1
ATOM 1347 C C . LEU A 1 181 ? -0.006 -16.939 6.991 1.00 76.31 181 LEU A C 1
ATOM 1349 O O . LEU A 1 181 ? 0.216 -17.202 8.177 1.00 76.31 181 LEU A O 1
ATOM 1353 N N . PHE A 1 182 ? -1.014 -16.156 6.605 1.00 72.88 182 PHE A N 1
ATOM 1354 C CA . PHE A 1 182 ? -1.936 -15.520 7.539 1.00 72.88 182 PHE A CA 1
ATOM 1355 C C . PHE A 1 182 ? -2.698 -16.571 8.370 1.00 72.88 182 PHE A C 1
ATOM 1357 O O . PHE A 1 182 ? -3.393 -17.429 7.830 1.00 72.88 182 PHE A O 1
ATOM 1364 N N . GLY A 1 183 ? -2.529 -16.530 9.696 1.00 71.56 183 GLY A N 1
ATOM 1365 C CA . GLY A 1 183 ? -3.210 -17.415 10.652 1.00 71.56 183 GLY A CA 1
ATOM 1366 C C . GLY A 1 183 ? -2.523 -18.753 10.959 1.00 71.56 183 GLY A C 1
ATOM 1367 O O . GLY A 1 183 ? -2.974 -19.447 11.865 1.00 71.56 183 GLY A O 1
ATOM 1368 N N . ARG A 1 184 ? -1.434 -19.122 10.264 1.00 80.94 184 ARG A N 1
ATOM 1369 C CA . ARG A 1 184 ? -0.711 -20.394 10.508 1.00 80.94 184 ARG A CA 1
ATOM 1370 C C . ARG A 1 184 ? 0.564 -20.255 11.341 1.00 80.94 184 ARG A C 1
ATOM 1372 O O . ARG A 1 184 ? 1.006 -21.226 11.942 1.00 80.94 184 ARG A O 1
ATOM 1379 N N . LEU A 1 185 ? 1.177 -19.076 11.343 1.00 83.31 185 LEU A N 1
ATOM 1380 C CA . LEU A 1 185 ? 2.482 -18.810 11.951 1.00 83.31 185 LEU A CA 1
ATOM 1381 C C . LEU A 1 185 ? 2.443 -17.497 12.756 1.00 83.31 185 LEU A C 1
ATOM 1383 O O . LEU A 1 185 ? 1.579 -16.656 12.492 1.00 83.31 185 LEU A O 1
ATOM 1387 N N . PRO A 1 186 ? 3.365 -17.292 13.720 1.00 84.50 186 PRO A N 1
ATOM 1388 C CA . PRO A 1 186 ? 3.431 -16.063 14.510 1.00 84.50 186 PRO A CA 1
ATOM 1389 C C . PRO A 1 186 ? 3.613 -14.824 13.625 1.00 84.50 186 PRO A C 1
ATOM 1391 O O . PRO A 1 186 ? 4.459 -14.796 12.729 1.00 84.50 186 PRO A O 1
ATOM 1394 N N . PHE A 1 187 ? 2.832 -13.779 13.903 1.00 81.88 187 PHE A N 1
ATOM 1395 C CA . PHE A 1 187 ? 2.693 -12.617 13.019 1.00 81.88 187 PHE A CA 1
A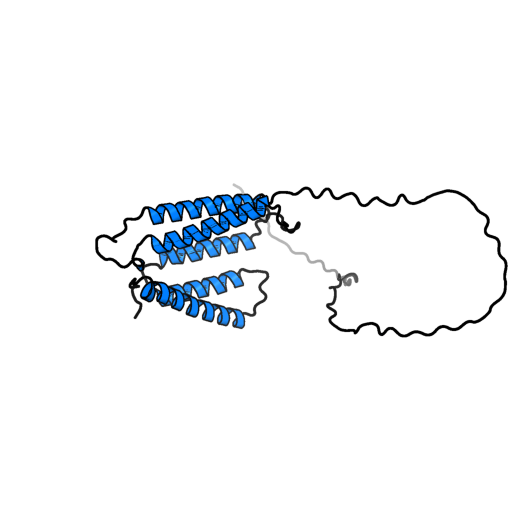TOM 1396 C C . PHE A 1 187 ? 4.007 -11.865 12.740 1.00 81.88 187 PHE A C 1
ATOM 1398 O O . PHE A 1 187 ? 4.297 -11.512 11.595 1.00 81.88 187 PHE A O 1
ATOM 1405 N N . VAL A 1 188 ? 4.809 -11.617 13.780 1.00 85.69 188 VAL A N 1
ATOM 1406 C CA . VAL A 1 188 ? 6.022 -10.783 13.700 1.00 85.69 188 VAL A CA 1
ATOM 1407 C C . VAL A 1 188 ? 7.088 -11.375 12.765 1.00 85.69 188 VAL A C 1
ATOM 1409 O O . VAL A 1 188 ? 7.467 -10.688 11.812 1.00 85.69 188 VAL A O 1
ATOM 1412 N N . PRO A 1 189 ? 7.571 -12.621 12.960 1.00 88.38 189 PRO A N 1
ATOM 1413 C CA . PRO A 1 189 ? 8.598 -13.187 12.083 1.00 88.38 189 PRO A CA 1
ATOM 1414 C C . PRO A 1 189 ? 8.090 -13.391 10.652 1.00 88.38 189 PRO A C 1
ATOM 1416 O O . PRO A 1 189 ? 8.852 -13.211 9.707 1.00 88.38 189 PRO A O 1
ATOM 1419 N N . VAL A 1 190 ? 6.801 -13.692 10.477 1.00 88.69 190 VAL A N 1
ATOM 1420 C CA . VAL A 1 190 ? 6.158 -13.827 9.162 1.00 88.69 190 VAL A CA 1
ATOM 1421 C C . VAL A 1 190 ? 6.150 -12.499 8.406 1.00 88.69 190 VAL A C 1
ATOM 1423 O O . VAL A 1 190 ? 6.559 -12.452 7.247 1.00 88.69 190 VAL A O 1
ATOM 1426 N N . THR A 1 191 ? 5.740 -11.413 9.062 1.00 89.31 191 THR A N 1
ATOM 1427 C CA . THR A 1 191 ? 5.713 -10.069 8.464 1.00 89.31 191 THR A CA 1
ATOM 1428 C C . THR A 1 191 ? 7.122 -9.579 8.141 1.00 89.31 191 THR A C 1
ATOM 1430 O O . THR A 1 191 ? 7.362 -9.069 7.046 1.00 89.31 191 THR A O 1
ATOM 1433 N N . ALA A 1 192 ? 8.078 -9.780 9.055 1.00 91.25 192 ALA A N 1
ATOM 1434 C CA . ALA A 1 192 ? 9.475 -9.425 8.821 1.00 91.25 192 ALA A CA 1
ATOM 1435 C C . ALA A 1 192 ? 10.056 -10.204 7.629 1.00 91.25 192 ALA A C 1
ATOM 1437 O O . ALA A 1 192 ? 10.649 -9.606 6.730 1.00 91.25 192 ALA A O 1
ATOM 1438 N N . LEU A 1 193 ? 9.831 -11.521 7.573 1.00 91.94 193 LEU A N 1
ATOM 1439 C CA . LEU A 1 193 ? 10.282 -12.363 6.466 1.00 91.94 193 LEU A CA 1
ATOM 1440 C C . LEU A 1 193 ? 9.648 -11.937 5.138 1.00 91.94 193 LEU A C 1
ATOM 1442 O O . LEU A 1 193 ? 10.351 -11.840 4.134 1.00 91.94 193 LEU A O 1
ATOM 1446 N N . PHE A 1 194 ? 8.348 -11.638 5.133 1.00 92.00 194 PHE A N 1
ATOM 1447 C CA . PHE A 1 194 ? 7.648 -11.142 3.952 1.00 92.00 194 PHE A CA 1
ATOM 1448 C C . PHE A 1 194 ? 8.257 -9.833 3.441 1.00 92.00 194 PHE A C 1
ATOM 1450 O O . PHE A 1 194 ? 8.653 -9.775 2.279 1.00 92.00 194 PHE A O 1
ATOM 1457 N N . ILE A 1 195 ? 8.392 -8.809 4.294 1.00 93.88 195 ILE A N 1
ATOM 1458 C CA . ILE A 1 195 ? 8.962 -7.511 3.895 1.00 93.88 195 ILE A CA 1
ATOM 1459 C C . ILE A 1 195 ? 10.397 -7.697 3.391 1.00 93.88 195 ILE A C 1
ATOM 1461 O O . ILE A 1 195 ? 10.770 -7.114 2.370 1.00 93.88 195 ILE A O 1
ATOM 1465 N N . PHE A 1 196 ? 11.189 -8.536 4.061 1.00 94.50 196 PHE A N 1
ATOM 1466 C CA . PHE A 1 196 ? 12.562 -8.831 3.665 1.00 94.50 196 PHE A CA 1
ATOM 1467 C C . PHE A 1 196 ? 12.633 -9.496 2.283 1.00 94.50 196 PHE A C 1
ATOM 1469 O O . PHE A 1 196 ? 13.287 -8.966 1.384 1.00 94.50 196 PHE A O 1
ATOM 1476 N N . LEU A 1 197 ? 11.932 -10.619 2.086 1.00 93.25 197 LEU A N 1
ATOM 1477 C CA . LEU A 1 197 ? 11.920 -11.361 0.820 1.00 93.25 197 LEU A CA 1
ATOM 1478 C C . LEU A 1 197 ? 11.330 -10.533 -0.316 1.00 93.25 197 LEU A C 1
ATOM 1480 O O . LEU A 1 197 ? 11.847 -10.566 -1.432 1.00 93.25 197 LEU A O 1
ATOM 1484 N N . PHE A 1 198 ? 10.278 -9.767 -0.037 1.00 93.19 198 PHE A N 1
ATOM 1485 C CA . PHE A 1 198 ? 9.674 -8.875 -1.011 1.00 93.19 198 PHE A CA 1
ATOM 1486 C C . PHE A 1 198 ? 10.653 -7.782 -1.442 1.00 93.19 198 PHE A C 1
ATOM 1488 O O . PHE A 1 198 ? 10.840 -7.564 -2.637 1.00 93.19 198 PHE A O 1
ATOM 1495 N N . THR A 1 199 ? 11.323 -7.125 -0.492 1.00 92.69 199 THR A N 1
ATOM 1496 C CA . THR A 1 199 ? 12.282 -6.046 -0.779 1.00 92.69 199 THR A CA 1
ATOM 1497 C C . THR A 1 199 ? 13.506 -6.572 -1.524 1.00 92.69 199 THR A C 1
ATOM 1499 O O . THR A 1 199 ? 13.901 -6.009 -2.542 1.00 92.69 199 THR A O 1
ATOM 1502 N N . VAL A 1 200 ? 14.093 -7.678 -1.058 1.00 92.62 200 VAL A N 1
ATOM 1503 C CA . VAL A 1 200 ? 15.251 -8.295 -1.715 1.00 92.62 200 VAL A CA 1
ATOM 1504 C C . VAL A 1 200 ? 14.863 -8.818 -3.093 1.00 92.62 200 VAL A C 1
ATOM 1506 O O . VAL A 1 200 ? 15.522 -8.485 -4.070 1.00 92.62 200 VAL A O 1
ATOM 1509 N N . GLY A 1 201 ? 13.784 -9.593 -3.204 1.00 90.44 201 GLY A N 1
ATOM 1510 C CA . GLY A 1 201 ? 13.350 -10.168 -4.474 1.00 90.44 201 GLY A CA 1
ATOM 1511 C C . GLY A 1 201 ? 12.956 -9.107 -5.497 1.00 90.44 201 GLY A C 1
ATOM 1512 O O . GLY A 1 201 ? 13.413 -9.166 -6.634 1.00 90.44 201 GLY A O 1
ATOM 1513 N N . SER A 1 202 ? 12.186 -8.090 -5.104 1.00 88.44 202 SER A N 1
ATOM 1514 C CA . SER A 1 202 ? 11.801 -7.015 -6.029 1.00 88.44 202 SER A CA 1
ATOM 1515 C C . SER A 1 202 ? 12.997 -6.208 -6.536 1.00 88.44 202 SER A C 1
ATOM 1517 O O . SER A 1 202 ? 13.016 -5.851 -7.714 1.00 88.44 202 SER A O 1
ATOM 1519 N N . GLU A 1 203 ? 14.008 -5.968 -5.695 1.00 89.19 203 GLU A N 1
ATOM 1520 C CA . GLU A 1 203 ? 15.240 -5.297 -6.115 1.00 89.19 203 GLU A CA 1
ATOM 1521 C C . GLU A 1 203 ? 16.137 -6.219 -6.955 1.00 89.19 203 GLU A C 1
ATOM 1523 O O . GLU A 1 203 ? 16.758 -5.760 -7.907 1.00 89.19 203 GLU A O 1
ATOM 1528 N N . LEU A 1 204 ? 16.197 -7.523 -6.664 1.00 87.56 204 LEU A N 1
ATOM 1529 C CA . LEU A 1 204 ? 16.949 -8.491 -7.476 1.00 87.56 204 LEU A CA 1
ATOM 1530 C C . LEU A 1 204 ? 16.343 -8.694 -8.867 1.00 87.56 204 LEU A C 1
ATOM 1532 O O . LEU A 1 204 ? 17.080 -8.931 -9.820 1.00 87.56 204 LEU A O 1
ATOM 1536 N N . LEU A 1 205 ? 15.019 -8.595 -8.991 1.00 85.62 205 LEU A N 1
ATOM 1537 C CA . LEU A 1 205 ? 14.330 -8.620 -10.280 1.00 85.62 205 LEU A CA 1
ATOM 1538 C C . LEU A 1 205 ? 14.394 -7.262 -11.008 1.00 85.62 205 LEU A C 1
ATOM 1540 O O . LEU A 1 205 ? 13.908 -7.152 -12.133 1.00 85.62 205 LEU A O 1
ATOM 1544 N N . ASN A 1 206 ? 14.950 -6.220 -10.386 1.00 83.12 206 ASN A N 1
ATOM 1545 C CA . ASN A 1 206 ? 15.112 -4.910 -11.002 1.00 83.12 206 ASN A CA 1
ATOM 1546 C C . ASN A 1 206 ? 16.414 -4.866 -11.818 1.00 83.12 206 ASN A C 1
ATOM 1548 O O . ASN A 1 206 ? 17.507 -4.862 -11.256 1.00 83.12 206 ASN A O 1
ATOM 1552 N N . GLU A 1 207 ? 16.312 -4.798 -13.145 1.00 77.56 207 GLU A N 1
ATOM 1553 C CA . GLU A 1 207 ? 17.489 -4.773 -14.029 1.00 77.56 207 GLU A CA 1
ATOM 1554 C C . GLU A 1 207 ? 18.335 -3.502 -13.861 1.00 77.56 207 GLU A C 1
ATOM 1556 O O . GLU A 1 207 ? 19.556 -3.540 -13.990 1.00 77.56 207 GLU A O 1
ATOM 1561 N N . GLU A 1 208 ? 17.717 -2.384 -13.469 1.00 79.75 208 GLU A N 1
ATOM 1562 C CA . GLU A 1 208 ? 18.415 -1.122 -13.192 1.00 79.75 208 GLU A CA 1
ATOM 1563 C C . GLU A 1 208 ? 18.970 -1.021 -11.763 1.00 79.75 208 GLU A C 1
ATOM 1565 O O . GLU A 1 208 ? 19.235 0.075 -11.255 1.00 79.75 208 GLU A O 1
ATOM 1570 N N . ARG A 1 209 ? 19.128 -2.149 -11.071 1.00 79.88 209 ARG A N 1
ATOM 1571 C CA . ARG A 1 209 ? 19.603 -2.186 -9.690 1.00 79.88 209 ARG A CA 1
ATOM 1572 C C . ARG A 1 209 ? 20.953 -1.477 -9.534 1.00 79.88 209 ARG A C 1
ATOM 1574 O O . ARG A 1 209 ? 21.961 -1.851 -10.129 1.00 79.88 209 ARG A O 1
ATOM 1581 N N . ARG A 1 210 ? 20.988 -0.478 -8.646 1.00 80.19 210 ARG A N 1
ATOM 1582 C CA . ARG A 1 210 ? 22.193 0.322 -8.326 1.00 80.19 210 ARG A CA 1
ATOM 1583 C C . ARG A 1 210 ? 22.843 -0.045 -6.992 1.00 80.19 210 ARG A C 1
ATOM 1585 O O . ARG A 1 210 ? 23.906 0.475 -6.661 1.00 80.19 210 ARG A O 1
ATOM 1592 N N . LEU A 1 211 ? 22.194 -0.897 -6.201 1.00 82.25 211 LEU A N 1
ATOM 1593 C CA . LEU A 1 211 ? 22.630 -1.282 -4.859 1.00 82.25 211 LEU A CA 1
ATOM 1594 C C . LEU A 1 211 ? 23.503 -2.537 -4.899 1.00 82.25 211 LEU A C 1
ATOM 1596 O O . LEU A 1 211 ? 23.167 -3.510 -5.567 1.00 82.25 211 LEU A O 1
ATOM 1600 N N . SER A 1 212 ? 24.584 -2.562 -4.116 1.00 88.25 212 SER A N 1
ATOM 1601 C CA . SER A 1 212 ? 25.355 -3.789 -3.884 1.00 88.25 212 SER A CA 1
ATOM 1602 C C . SER A 1 212 ? 24.540 -4.798 -3.057 1.00 88.25 212 SER A C 1
ATOM 1604 O O . SER A 1 212 ? 23.637 -4.418 -2.310 1.00 88.25 212 SER A O 1
ATOM 1606 N N . LEU A 1 213 ? 24.816 -6.104 -3.201 1.00 89.12 213 LEU A N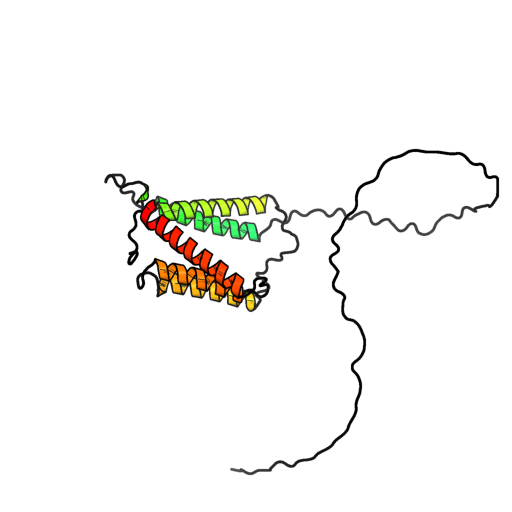 1
ATOM 1607 C CA . LEU A 1 213 ? 24.136 -7.164 -2.426 1.00 89.12 213 LEU A CA 1
ATOM 1608 C C . LEU A 1 213 ? 24.173 -6.947 -0.907 1.00 89.12 213 LEU A C 1
ATOM 1610 O O . LEU A 1 213 ? 23.101 -6.993 -0.305 1.00 89.12 213 LEU A O 1
ATOM 1614 N N . PRO A 1 214 ? 25.317 -6.628 -0.275 1.00 89.19 214 PRO A N 1
ATOM 1615 C CA . PRO A 1 214 ? 25.336 -6.422 1.171 1.00 89.19 214 PRO A CA 1
ATOM 1616 C C . PRO A 1 214 ? 24.521 -5.193 1.596 1.00 89.19 214 PRO A C 1
ATOM 1618 O O . PRO A 1 214 ? 23.766 -5.263 2.561 1.00 89.19 214 PRO A O 1
ATOM 1621 N N . ALA A 1 215 ? 24.601 -4.083 0.851 1.00 90.00 215 ALA A N 1
ATOM 1622 C CA . ALA A 1 215 ? 23.836 -2.878 1.171 1.00 90.00 215 ALA A CA 1
ATOM 1623 C C . ALA A 1 215 ? 22.323 -3.100 1.030 1.00 90.00 215 ALA A C 1
ATOM 1625 O O . ALA A 1 215 ? 21.550 -2.577 1.833 1.00 90.00 215 ALA A O 1
ATOM 1626 N N . LEU A 1 216 ? 21.903 -3.887 0.032 1.00 91.69 216 LEU A N 1
ATOM 1627 C CA . LEU A 1 216 ? 20.509 -4.286 -0.141 1.00 91.69 216 LEU A CA 1
ATOM 1628 C C . LEU A 1 216 ? 20.018 -5.105 1.054 1.00 91.69 216 LEU A C 1
ATOM 1630 O O . LEU A 1 216 ? 18.994 -4.760 1.631 1.00 91.69 216 LEU A O 1
ATOM 1634 N N . VAL A 1 217 ? 20.756 -6.147 1.444 1.00 93.50 217 VAL A N 1
ATOM 1635 C CA . VAL A 1 217 ? 20.364 -7.027 2.555 1.00 93.50 217 VAL A CA 1
ATOM 1636 C C . VAL A 1 217 ? 20.246 -6.242 3.858 1.00 93.50 217 VAL A C 1
ATOM 1638 O O . VAL A 1 217 ? 19.241 -6.373 4.548 1.00 93.50 217 VAL A O 1
ATOM 1641 N N . VAL A 1 218 ? 21.213 -5.371 4.167 1.00 94.00 218 VAL A N 1
ATOM 1642 C CA . VAL A 1 218 ? 21.171 -4.549 5.388 1.00 94.00 218 VAL A CA 1
ATOM 1643 C C . VAL A 1 218 ? 19.966 -3.608 5.380 1.00 94.00 218 VAL A C 1
ATOM 1645 O O . VAL A 1 218 ? 19.226 -3.546 6.359 1.00 94.00 218 VAL A O 1
ATOM 1648 N N . ARG A 1 219 ? 19.720 -2.898 4.273 1.00 93.25 219 ARG A N 1
ATOM 1649 C CA . ARG A 1 219 ? 18.568 -1.985 4.168 1.00 93.25 219 ARG A CA 1
ATOM 1650 C C . ARG A 1 219 ? 17.237 -2.729 4.232 1.00 93.25 219 ARG A C 1
ATOM 1652 O O . ARG A 1 219 ? 16.325 -2.263 4.907 1.00 93.25 219 ARG A O 1
ATOM 1659 N N . ALA A 1 220 ? 17.139 -3.877 3.566 1.00 93.69 220 ALA A N 1
ATOM 1660 C CA . ALA A 1 220 ? 15.954 -4.724 3.600 1.00 93.69 220 ALA A CA 1
ATOM 1661 C C . ALA A 1 220 ? 15.702 -5.274 5.006 1.00 93.69 220 ALA A C 1
ATOM 1663 O O . ALA A 1 220 ? 14.557 -5.300 5.444 1.00 93.69 220 ALA A O 1
ATOM 1664 N N . LEU A 1 221 ? 16.753 -5.660 5.734 1.00 95.50 221 LEU A N 1
ATOM 1665 C CA . LEU A 1 221 ? 16.641 -6.131 7.111 1.00 95.50 221 LEU A CA 1
ATOM 1666 C C . LEU A 1 221 ? 16.150 -5.018 8.043 1.00 95.50 221 LEU A C 1
ATOM 1668 O O . LEU A 1 221 ? 15.221 -5.239 8.814 1.00 95.50 221 LEU A O 1
ATOM 1672 N N . ILE A 1 222 ? 16.712 -3.811 7.932 1.00 95.88 222 ILE A N 1
ATOM 1673 C CA . ILE A 1 222 ? 16.253 -2.646 8.705 1.00 95.88 222 ILE A CA 1
ATOM 1674 C C . ILE A 1 222 ? 14.779 -2.356 8.403 1.00 95.88 222 ILE A C 1
ATOM 1676 O O . ILE A 1 222 ? 13.987 -2.203 9.330 1.00 95.88 222 ILE A O 1
ATOM 1680 N N . LEU A 1 223 ? 14.396 -2.325 7.122 1.00 95.44 223 LEU A N 1
ATOM 1681 C CA . LEU A 1 223 ? 13.014 -2.084 6.705 1.00 95.44 223 LEU A CA 1
ATOM 1682 C C . LEU A 1 223 ? 12.062 -3.174 7.216 1.00 95.44 223 LEU A C 1
ATOM 1684 O O . LEU A 1 223 ? 10.964 -2.861 7.666 1.00 95.44 223 LEU A O 1
ATOM 1688 N N . ALA A 1 224 ? 12.486 -4.437 7.178 1.00 94.06 224 ALA A N 1
ATOM 1689 C CA . ALA A 1 224 ? 11.708 -5.573 7.655 1.00 94.06 224 ALA A CA 1
ATOM 1690 C C . ALA A 1 224 ? 11.465 -5.517 9.163 1.00 94.06 224 ALA A C 1
ATOM 1692 O O . ALA A 1 224 ? 10.328 -5.675 9.603 1.00 94.06 224 ALA A O 1
ATOM 1693 N N . LEU A 1 225 ? 12.510 -5.251 9.949 1.00 94.75 225 LEU A N 1
ATOM 1694 C CA . LEU A 1 225 ? 12.398 -5.140 11.402 1.00 94.75 225 LEU A CA 1
ATOM 1695 C C . LEU A 1 225 ? 11.569 -3.918 11.804 1.00 94.75 225 LEU A C 1
ATOM 1697 O O . LEU A 1 225 ? 10.636 -4.047 12.594 1.00 94.75 225 LEU A O 1
ATOM 1701 N N . ALA A 1 226 ? 11.859 -2.751 11.220 1.00 94.44 226 ALA A N 1
ATOM 1702 C CA . ALA A 1 226 ? 11.120 -1.523 11.497 1.00 94.44 226 ALA A CA 1
ATOM 1703 C C . ALA A 1 226 ? 9.647 -1.641 11.079 1.00 94.44 226 ALA A C 1
ATOM 1705 O O . ALA A 1 226 ? 8.762 -1.257 11.838 1.00 94.44 226 ALA A O 1
ATOM 1706 N N . GLY A 1 227 ? 9.378 -2.211 9.903 1.00 92.38 227 GLY A N 1
ATOM 1707 C CA . GLY A 1 227 ? 8.027 -2.435 9.401 1.00 92.38 227 GLY A CA 1
ATOM 1708 C C . GLY A 1 227 ? 7.243 -3.421 10.263 1.00 92.38 227 GLY A C 1
ATOM 1709 O O . GLY A 1 227 ? 6.129 -3.112 10.673 1.00 92.38 227 GLY A O 1
ATOM 1710 N N . ALA A 1 228 ? 7.825 -4.574 10.603 1.00 90.44 228 ALA A N 1
ATOM 1711 C CA . ALA A 1 228 ? 7.168 -5.556 11.467 1.00 90.44 228 ALA A CA 1
ATOM 1712 C C . ALA A 1 228 ? 6.884 -4.992 12.869 1.00 90.44 228 ALA A C 1
ATOM 1714 O O . ALA A 1 228 ? 5.793 -5.200 13.403 1.00 90.44 228 ALA A O 1
ATOM 1715 N N . PHE A 1 229 ? 7.830 -4.239 13.442 1.00 90.75 229 PHE A N 1
ATOM 1716 C CA . PHE A 1 229 ? 7.645 -3.573 14.730 1.00 90.75 229 PHE A CA 1
ATOM 1717 C C . PHE A 1 229 ? 6.546 -2.508 14.671 1.00 90.75 229 PHE A C 1
ATOM 1719 O O . PHE A 1 229 ? 5.650 -2.517 15.510 1.00 90.75 229 PHE A O 1
ATOM 1726 N N . LEU A 1 230 ? 6.570 -1.633 13.661 1.00 91.62 230 LEU A N 1
ATOM 1727 C CA . LEU A 1 230 ? 5.562 -0.588 13.482 1.00 91.62 230 LEU A CA 1
ATOM 1728 C C . LEU A 1 230 ? 4.163 -1.183 13.318 1.00 91.62 230 LEU A C 1
ATOM 1730 O O . LEU A 1 230 ? 3.217 -0.706 13.935 1.00 91.62 230 LEU A O 1
ATOM 1734 N N . VAL A 1 231 ? 4.026 -2.235 12.509 1.00 88.50 231 VAL A N 1
ATOM 1735 C CA . VAL A 1 231 ? 2.732 -2.887 12.300 1.00 88.50 231 VAL A CA 1
ATOM 1736 C C . VAL A 1 231 ? 2.247 -3.545 13.593 1.00 88.50 231 VAL A C 1
ATOM 1738 O O . VAL A 1 231 ? 1.093 -3.340 13.961 1.00 88.50 231 VAL A O 1
ATOM 1741 N N . ARG A 1 232 ? 3.115 -4.259 14.329 1.00 87.25 232 ARG A N 1
ATOM 1742 C CA . ARG A 1 232 ? 2.773 -4.783 15.665 1.00 87.25 232 ARG A CA 1
ATOM 1743 C C . ARG A 1 232 ? 2.286 -3.660 16.584 1.00 87.25 232 ARG A C 1
ATOM 1745 O O . ARG A 1 232 ? 1.212 -3.795 17.151 1.00 87.25 232 ARG A O 1
ATOM 1752 N N . PHE A 1 233 ? 3.037 -2.565 16.683 1.00 86.81 233 PHE A N 1
ATOM 1753 C CA . PHE A 1 233 ? 2.705 -1.417 17.529 1.00 86.81 233 PHE A CA 1
ATOM 1754 C C . PHE A 1 233 ? 1.336 -0.823 17.176 1.00 86.81 233 PHE A C 1
ATOM 1756 O O . PHE A 1 233 ? 0.480 -0.637 18.032 1.00 86.81 233 PHE A O 1
ATOM 1763 N N . VAL A 1 234 ? 1.069 -0.595 15.889 1.00 85.69 234 VAL A N 1
ATOM 1764 C CA . VAL A 1 234 ? -0.228 -0.070 15.440 1.00 85.69 234 VAL A CA 1
ATOM 1765 C C . VAL A 1 234 ? -1.372 -1.026 15.801 1.00 85.69 234 VAL A C 1
ATOM 1767 O O . VAL A 1 234 ? -2.415 -0.584 16.272 1.00 85.69 234 VAL A O 1
ATOM 1770 N N . PHE A 1 235 ? -1.208 -2.337 15.622 1.00 81.50 235 PHE A N 1
ATOM 1771 C CA . PHE A 1 235 ? -2.288 -3.276 15.933 1.00 81.50 235 PHE A CA 1
ATOM 1772 C C . PHE A 1 235 ? -2.488 -3.497 17.430 1.00 81.50 235 PHE A C 1
ATOM 1774 O O . PHE A 1 235 ? -3.628 -3.503 17.885 1.00 81.50 235 PHE A O 1
ATOM 1781 N N . THR A 1 236 ? -1.411 -3.664 18.190 1.00 83.31 236 THR A N 1
ATOM 1782 C CA . THR A 1 236 ? -1.475 -3.978 19.619 1.00 83.31 236 THR A CA 1
ATOM 1783 C C . THR A 1 236 ? -1.745 -2.737 20.464 1.00 83.31 236 THR A C 1
ATOM 1785 O O . THR A 1 236 ? -2.614 -2.785 21.327 1.00 83.31 236 THR A O 1
ATOM 1788 N N . ASP A 1 237 ? -1.068 -1.621 20.192 1.00 82.12 237 ASP A N 1
ATOM 1789 C CA . ASP A 1 237 ? -1.123 -0.432 21.049 1.00 82.12 237 ASP A CA 1
ATOM 1790 C C . ASP A 1 237 ? -2.160 0.598 20.578 1.00 82.12 237 ASP A C 1
ATOM 1792 O O . ASP A 1 237 ? -2.788 1.255 21.406 1.00 82.12 237 ASP A O 1
ATOM 1796 N N . ILE A 1 238 ? -2.386 0.734 19.262 1.00 79.94 238 ILE A N 1
ATOM 1797 C CA . ILE A 1 238 ? -3.390 1.679 18.732 1.00 79.94 238 ILE A CA 1
ATOM 1798 C C . ILE A 1 238 ? -4.751 1.000 18.561 1.00 79.94 238 ILE A C 1
ATOM 1800 O O . ILE A 1 238 ? -5.765 1.535 19.007 1.00 79.94 238 ILE A O 1
ATOM 1804 N N . PHE A 1 239 ? -4.789 -0.172 17.922 1.00 77.81 239 PHE A N 1
ATOM 1805 C CA . PHE A 1 239 ? -6.045 -0.884 17.663 1.00 77.81 239 PHE A CA 1
ATOM 1806 C C . PHE A 1 239 ? -6.436 -1.890 18.754 1.00 77.81 239 PHE A C 1
ATOM 1808 O O . PHE A 1 239 ? -7.529 -2.447 18.674 1.00 77.81 239 PHE A O 1
ATOM 1815 N N . LEU A 1 240 ? -5.602 -2.109 19.781 1.00 76.31 240 LEU A N 1
ATOM 1816 C CA . LEU A 1 240 ? -5.871 -3.051 20.885 1.00 76.31 240 LEU A CA 1
ATOM 1817 C C . LEU A 1 240 ? -6.219 -4.476 20.401 1.00 76.31 240 LEU A C 1
ATOM 1819 O O . LEU A 1 240 ? -6.932 -5.232 21.067 1.00 76.31 240 LEU A O 1
ATOM 1823 N N . VAL A 1 241 ? -5.712 -4.860 19.225 1.00 72.44 241 VAL A N 1
ATOM 1824 C CA . VAL A 1 241 ? -5.904 -6.180 18.622 1.00 72.44 241 VAL A CA 1
ATOM 1825 C C . VAL A 1 241 ? -4.755 -7.092 19.036 1.00 72.44 241 VAL A C 1
ATOM 1827 O O . VAL A 1 241 ? -3.581 -6.831 18.764 1.00 72.44 241 VAL A O 1
ATOM 1830 N N . HIS A 1 242 ? -5.110 -8.210 19.664 1.00 72.38 242 HIS A N 1
ATOM 1831 C CA . HIS A 1 242 ? -4.161 -9.240 20.060 1.00 72.38 242 HIS A CA 1
ATOM 1832 C C . HIS A 1 242 ? -3.775 -10.071 18.834 1.00 72.38 242 HIS A C 1
ATOM 1834 O O . HIS A 1 242 ? -4.601 -10.779 18.256 1.00 72.38 242 HIS A O 1
ATOM 1840 N N . LEU A 1 243 ? -2.512 -9.973 18.423 1.00 70.56 243 LEU A N 1
ATOM 1841 C CA . LEU A 1 243 ? -1.965 -10.772 17.331 1.00 70.56 243 LEU A CA 1
ATOM 1842 C C . LEU A 1 243 ? -1.490 -12.131 17.877 1.00 70.56 243 LEU A C 1
ATOM 1844 O O . LEU A 1 243 ? -0.738 -12.160 18.856 1.00 70.56 243 LEU A O 1
ATOM 1848 N N . PRO A 1 244 ? -1.875 -13.263 17.260 1.00 63.03 244 PRO A N 1
ATOM 1849 C CA . PRO A 1 244 ? -1.451 -14.579 17.723 1.00 63.03 244 PRO A CA 1
ATOM 1850 C C . PRO A 1 244 ? 0.074 -14.732 17.615 1.00 63.03 244 PRO A C 1
ATOM 1852 O O . PRO A 1 244 ? 0.676 -14.501 16.561 1.00 63.03 244 PRO A O 1
ATOM 1855 N N . GLY A 1 245 ? 0.703 -15.122 18.727 1.00 63.28 245 GLY A N 1
ATOM 1856 C CA . GLY A 1 245 ? 2.147 -15.362 18.812 1.00 63.28 245 GLY A CA 1
ATOM 1857 C C . GLY A 1 245 ? 3.016 -14.112 18.989 1.00 63.28 245 GLY A C 1
ATOM 1858 O O . GLY A 1 245 ? 4.233 -14.208 18.838 1.00 63.28 245 GLY A O 1
ATOM 1859 N N . ALA A 1 246 ? 2.429 -12.952 19.298 1.00 59.41 246 ALA A N 1
ATOM 1860 C CA . ALA A 1 246 ? 3.172 -11.795 19.795 1.00 59.41 246 ALA A CA 1
ATOM 1861 C C . ALA A 1 246 ? 3.473 -11.992 21.291 1.00 59.41 246 ALA A C 1
ATOM 1863 O O . ALA A 1 246 ? 2.751 -11.479 22.140 1.00 59.41 246 ALA A O 1
ATOM 1864 N N . LEU A 1 247 ? 4.495 -12.799 21.594 1.00 48.00 247 LEU A N 1
ATOM 1865 C CA . LEU A 1 247 ? 5.087 -12.859 22.934 1.00 48.00 247 LEU A CA 1
ATOM 1866 C C . LEU A 1 247 ? 5.751 -11.518 23.303 1.00 48.00 247 LEU A C 1
ATOM 1868 O O . LEU A 1 247 ? 6.188 -10.763 22.391 1.00 48.00 247 LEU A O 1
#